Protein AF-A0A158IV62-F1 (afdb_monomer)

Sequence (254 aa):
MAVAKCIETRARVTRWRSLACLTLASALALALSACGSAPPKDPLADVAWSYATDAVIFEITADAGLNQYDGQSHTLLLGIYETGDAQAFRNLAADPNALAETMATGKVPQTFAQFSRYVVAPGQHSYLILDRAQNTRSIGMVAGYAQFGVANAARQFDVPVVTKTSGFIFRTHTKLPGPLVVKLNLGAQGILNAEVQPGAPDAATLARAQQLEGGGKEVRLSGNAAANPNGSGATSGVVSAASPQDTPLRKLAN

Organism: NCBI:txid1777135

Structure (mmCIF, N/CA/C/O backbone):
data_AF-A0A158IV62-F1
#
_entry.id   AF-A0A158IV62-F1
#
loop_
_atom_site.group_PDB
_atom_site.id
_atom_site.type_symbol
_atom_site.label_atom_id
_atom_site.label_alt_id
_atom_site.label_comp_id
_atom_site.label_asym_id
_atom_site.label_entity_id
_atom_site.label_seq_id
_atom_site.pdbx_PDB_ins_code
_atom_site.Cartn_x
_atom_site.Cartn_y
_atom_site.Cartn_z
_atom_site.occupancy
_atom_site.B_iso_or_equiv
_atom_site.auth_seq_id
_atom_site.auth_comp_id
_atom_site.auth_asym_id
_atom_site.auth_atom_id
_atom_site.pdbx_PDB_model_num
ATOM 1 N N . MET A 1 1 ? 76.869 37.676 -64.947 1.00 47.06 1 MET A N 1
ATOM 2 C CA . MET A 1 1 ? 75.425 37.727 -64.614 1.00 47.06 1 MET A CA 1
ATOM 3 C C . MET A 1 1 ? 75.018 36.432 -63.906 1.00 47.06 1 MET A C 1
ATOM 5 O O . MET A 1 1 ? 74.619 35.493 -64.574 1.00 47.06 1 MET A O 1
ATOM 9 N N . ALA A 1 2 ? 75.183 36.322 -62.582 1.00 50.12 2 ALA A N 1
ATOM 10 C CA . ALA A 1 2 ? 74.866 35.080 -61.853 1.00 50.12 2 ALA A CA 1
ATOM 11 C C . ALA A 1 2 ? 74.575 35.305 -60.353 1.00 50.12 2 ALA A C 1
ATOM 13 O O . ALA A 1 2 ? 75.026 34.533 -59.518 1.00 50.12 2 ALA A O 1
ATOM 14 N N . VAL A 1 3 ? 73.862 36.380 -59.988 1.00 53.00 3 VAL A N 1
ATOM 15 C CA . VAL A 1 3 ? 73.586 36.686 -58.561 1.00 53.00 3 VAL A CA 1
ATOM 16 C C . VAL A 1 3 ? 72.091 36.896 -58.251 1.00 53.00 3 VAL A C 1
ATOM 18 O O . VAL A 1 3 ? 71.697 36.916 -57.094 1.00 53.00 3 VAL A O 1
ATOM 21 N N . ALA A 1 4 ? 71.202 36.937 -59.249 1.00 50.66 4 ALA A N 1
ATOM 22 C CA . ALA A 1 4 ? 69.802 37.330 -59.028 1.00 50.66 4 A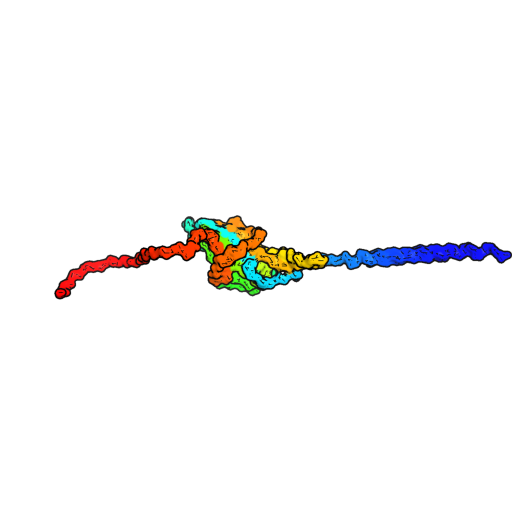LA A CA 1
ATOM 23 C C . ALA A 1 4 ? 68.786 36.180 -58.839 1.00 50.66 4 ALA A C 1
ATOM 25 O O . ALA A 1 4 ? 67.597 36.448 -58.725 1.00 50.66 4 ALA A O 1
ATOM 26 N N . LYS A 1 5 ? 69.198 34.902 -58.802 1.00 49.09 5 LYS A N 1
ATOM 27 C CA . LYS A 1 5 ? 68.253 33.756 -58.782 1.00 49.09 5 LYS A CA 1
ATOM 28 C C . LYS A 1 5 ? 68.102 33.029 -57.440 1.00 49.09 5 LYS A C 1
ATOM 30 O O . LYS A 1 5 ? 67.346 32.069 -57.362 1.00 49.09 5 LYS A O 1
ATOM 35 N N . CYS A 1 6 ? 68.796 33.461 -56.384 1.00 47.19 6 CYS A N 1
ATOM 36 C CA . CYS A 1 6 ? 68.865 32.700 -55.126 1.00 47.19 6 CYS A CA 1
ATOM 37 C C . CYS A 1 6 ? 67.895 33.178 -54.022 1.00 47.19 6 CYS A C 1
ATOM 39 O O . CYS A 1 6 ? 67.799 32.544 -52.972 1.00 47.19 6 CYS A O 1
ATOM 41 N N . ILE A 1 7 ? 67.164 34.281 -54.231 1.00 49.53 7 ILE A N 1
ATOM 42 C CA . ILE A 1 7 ? 66.360 34.913 -53.164 1.00 49.53 7 ILE A CA 1
ATOM 43 C C . ILE A 1 7 ? 64.865 34.538 -53.242 1.00 49.53 7 ILE A C 1
ATOM 45 O O . ILE A 1 7 ? 64.200 34.457 -52.212 1.00 49.53 7 ILE A O 1
ATOM 49 N N . GLU A 1 8 ? 64.330 34.194 -54.416 1.00 45.06 8 GLU A N 1
ATOM 50 C CA . GLU A 1 8 ? 62.889 33.913 -54.577 1.00 45.06 8 GLU A CA 1
ATOM 51 C C . GLU A 1 8 ? 62.439 32.512 -54.129 1.00 45.06 8 GLU A C 1
ATOM 53 O O . GLU A 1 8 ? 61.256 32.284 -53.863 1.00 45.06 8 GLU A O 1
ATOM 58 N N . THR A 1 9 ? 63.356 31.558 -53.981 1.00 44.50 9 THR A N 1
ATOM 59 C CA . THR A 1 9 ? 63.003 30.158 -53.693 1.00 44.50 9 THR A CA 1
ATOM 60 C C . THR A 1 9 ? 62.772 29.874 -52.209 1.00 44.50 9 THR A C 1
ATOM 62 O O . THR A 1 9 ? 62.122 28.887 -51.867 1.00 44.50 9 THR A O 1
ATOM 65 N N . ARG A 1 10 ? 63.243 30.743 -51.303 1.00 45.69 10 ARG A N 1
ATOM 66 C CA . ARG A 1 10 ? 63.107 30.531 -49.849 1.00 45.69 10 ARG A CA 1
ATOM 67 C C . ARG A 1 10 ? 61.773 31.002 -49.264 1.00 45.69 10 ARG A C 1
ATOM 69 O O . ARG A 1 10 ? 61.451 30.614 -48.149 1.00 45.69 10 ARG A O 1
ATOM 76 N N . ALA A 1 11 ? 60.968 31.774 -49.998 1.00 44.59 11 ALA A N 1
ATOM 77 C CA . ALA A 1 11 ? 59.694 32.298 -49.491 1.00 44.59 11 ALA A CA 1
ATOM 78 C C . ALA A 1 11 ? 58.487 31.359 -49.710 1.00 44.59 11 ALA A C 1
ATOM 80 O O . ALA A 1 11 ? 57.501 31.444 -48.975 1.00 44.59 11 ALA A O 1
ATOM 81 N N . ARG A 1 12 ? 58.539 30.444 -50.693 1.00 44.94 12 ARG A N 1
ATOM 82 C CA . ARG A 1 12 ? 57.422 29.518 -50.989 1.00 44.94 12 ARG A CA 1
ATOM 83 C C . ARG A 1 12 ? 57.412 28.266 -50.109 1.00 44.94 12 ARG A C 1
ATOM 85 O O . ARG A 1 12 ? 56.342 27.788 -49.749 1.00 44.94 12 ARG A O 1
ATOM 92 N N . VAL A 1 13 ? 58.582 27.768 -49.711 1.00 45.97 13 VAL A N 1
ATOM 93 C CA . VAL A 1 13 ? 58.706 26.516 -48.937 1.00 45.97 13 VAL A CA 1
ATOM 94 C C . VAL A 1 13 ? 58.251 26.693 -47.482 1.00 45.97 13 VAL A C 1
ATOM 96 O O . VAL A 1 13 ? 57.706 25.772 -46.877 1.00 45.97 13 VAL A O 1
ATOM 99 N N . THR A 1 14 ? 58.396 27.895 -46.925 1.00 42.09 14 THR A N 1
ATOM 100 C CA . THR A 1 14 ? 58.005 28.199 -45.540 1.00 42.09 14 THR A CA 1
ATOM 101 C C . THR A 1 14 ? 56.495 28.380 -45.384 1.00 42.09 14 THR A C 1
ATOM 103 O O . THR A 1 14 ? 55.953 28.034 -44.342 1.00 42.09 14 THR A O 1
ATOM 106 N N . ARG A 1 15 ? 55.781 28.833 -46.429 1.00 42.97 15 ARG A N 1
ATOM 107 C CA . ARG A 1 15 ? 54.311 28.962 -46.396 1.00 42.97 15 ARG A CA 1
ATOM 108 C C . ARG A 1 15 ? 53.588 27.612 -46.465 1.00 42.97 15 ARG A C 1
ATOM 110 O O . ARG A 1 15 ? 52.534 27.466 -45.860 1.00 42.97 15 ARG A O 1
ATOM 117 N N . TRP A 1 16 ? 54.152 26.602 -47.128 1.00 43.62 16 TRP A N 1
ATOM 118 C CA . TRP A 1 16 ? 53.530 25.270 -47.214 1.00 43.62 16 TRP A CA 1
ATOM 119 C C . TRP A 1 16 ? 53.680 24.416 -45.952 1.00 43.62 16 TRP A C 1
ATOM 121 O O . TRP A 1 16 ? 52.779 23.644 -45.632 1.00 43.62 16 TRP A O 1
ATOM 131 N N . ARG A 1 17 ? 54.759 24.586 -45.180 1.00 43.19 17 ARG A N 1
ATOM 132 C CA . ARG A 1 17 ? 54.940 23.857 -43.909 1.00 43.19 17 ARG A CA 1
ATOM 133 C C . ARG A 1 17 ? 54.020 24.387 -42.802 1.00 43.19 17 ARG A C 1
ATOM 135 O O . ARG A 1 17 ? 53.560 23.610 -41.972 1.00 43.19 17 ARG A O 1
ATOM 142 N N . SER A 1 18 ? 53.684 25.678 -42.833 1.00 48.00 18 SER A N 1
ATOM 143 C CA . SER A 1 18 ? 52.738 26.293 -41.892 1.00 48.00 18 SER A CA 1
ATOM 144 C C . SER A 1 18 ? 51.275 25.916 -42.171 1.00 48.00 18 SER A C 1
ATOM 146 O O . SER A 1 18 ? 50.515 25.734 -41.226 1.00 48.00 18 SER A O 1
ATOM 148 N N . LEU A 1 19 ? 50.877 25.726 -43.437 1.00 50.28 19 LEU A N 1
ATOM 149 C CA . LEU A 1 19 ? 49.516 25.285 -43.790 1.00 50.28 19 LEU A CA 1
ATOM 150 C C . LEU A 1 19 ? 49.261 23.786 -43.525 1.00 50.28 19 LEU A C 1
ATOM 152 O O . LEU A 1 19 ? 48.138 23.406 -43.195 1.00 50.28 19 LEU A O 1
ATOM 156 N N . ALA A 1 20 ? 50.287 22.934 -43.613 1.00 50.03 20 ALA A N 1
ATOM 157 C CA . ALA A 1 20 ? 50.154 21.502 -43.326 1.00 50.03 20 ALA A CA 1
ATOM 158 C C . ALA A 1 20 ? 49.983 21.203 -41.821 1.00 50.03 20 ALA A C 1
ATOM 160 O O . ALA A 1 20 ? 49.223 20.317 -41.446 1.00 50.03 20 ALA A O 1
ATOM 161 N N . CYS A 1 21 ? 50.630 21.977 -40.940 1.00 47.56 21 CYS A N 1
ATOM 162 C CA . CYS A 1 21 ? 50.474 21.815 -39.487 1.00 47.56 21 CYS A CA 1
ATOM 163 C C . CYS A 1 21 ? 49.109 22.312 -38.976 1.00 47.56 21 CYS A C 1
ATOM 165 O O . CYS A 1 21 ? 48.518 21.694 -38.094 1.00 47.56 21 CYS A O 1
ATOM 167 N N . LEU A 1 22 ? 48.580 23.400 -39.550 1.00 50.88 22 LEU A N 1
ATOM 168 C CA . LEU A 1 22 ? 47.268 23.944 -39.175 1.00 50.88 22 LEU A CA 1
ATOM 169 C C . LEU A 1 22 ? 46.095 23.052 -39.615 1.00 50.88 22 LEU A C 1
ATOM 171 O O . LEU A 1 22 ? 45.066 23.019 -38.946 1.00 50.88 22 LEU A O 1
ATOM 175 N N . THR A 1 23 ? 46.247 22.290 -40.699 1.00 54.75 23 THR A N 1
ATOM 176 C CA . THR A 1 23 ? 45.211 21.357 -41.175 1.00 54.75 23 THR A CA 1
ATOM 177 C C . THR A 1 23 ? 45.221 20.030 -40.412 1.00 54.75 23 THR A C 1
ATOM 179 O O . THR A 1 23 ? 44.151 19.523 -40.079 1.00 54.75 23 THR A O 1
ATOM 182 N N . LEU A 1 24 ? 46.396 19.513 -40.025 1.00 53.12 24 LEU A N 1
ATOM 183 C CA . LEU A 1 24 ? 46.496 18.306 -39.192 1.00 53.12 24 LEU A CA 1
ATOM 184 C C . LEU A 1 24 ? 46.021 18.537 -37.745 1.00 53.12 24 LEU A C 1
ATOM 186 O O . LEU A 1 24 ? 45.375 17.669 -37.162 1.00 53.12 24 LEU A O 1
ATOM 190 N N . ALA A 1 25 ? 46.292 19.716 -37.173 1.00 53.59 25 ALA A N 1
ATOM 191 C CA . ALA A 1 25 ? 45.832 20.071 -35.828 1.00 53.59 25 ALA A CA 1
ATOM 192 C C . ALA A 1 25 ? 44.307 20.298 -35.761 1.00 53.59 25 ALA A C 1
ATOM 194 O O . ALA A 1 25 ? 43.671 19.939 -34.772 1.00 53.59 25 ALA A O 1
ATOM 195 N N . SER A 1 26 ? 43.706 20.833 -36.830 1.00 55.06 26 SER A N 1
ATOM 196 C CA . SER A 1 26 ? 42.252 21.037 -36.924 1.00 55.06 26 SER A CA 1
ATOM 197 C C . SER A 1 26 ? 41.483 19.715 -37.101 1.00 55.06 26 SER A C 1
ATOM 199 O O . SER A 1 26 ? 40.428 19.518 -36.499 1.00 55.06 26 SER A O 1
ATOM 201 N N . ALA A 1 27 ? 42.051 18.752 -37.839 1.00 54.38 27 ALA A N 1
ATOM 202 C CA . ALA A 1 27 ? 41.469 17.415 -37.989 1.00 54.38 27 ALA A CA 1
ATOM 203 C C . ALA A 1 27 ? 41.495 16.593 -36.684 1.00 54.38 27 ALA A C 1
ATOM 205 O O . ALA A 1 27 ? 40.575 15.819 -36.427 1.00 54.38 27 ALA A O 1
ATOM 206 N N . LEU A 1 28 ? 42.504 16.792 -35.826 1.00 51.41 28 LEU A N 1
ATOM 207 C CA . LEU A 1 28 ? 42.583 16.138 -34.515 1.00 51.41 28 LEU A CA 1
ATOM 208 C C . LEU A 1 28 ? 41.614 16.759 -33.490 1.00 51.41 28 LEU A C 1
ATOM 210 O O . LEU A 1 28 ? 41.069 16.043 -32.654 1.00 51.41 28 LEU A O 1
ATOM 214 N N . ALA A 1 29 ? 41.338 18.064 -33.588 1.00 54.53 29 ALA A N 1
ATOM 215 C CA . ALA A 1 29 ? 40.370 18.748 -32.728 1.00 54.53 29 ALA A CA 1
ATOM 216 C C . ALA A 1 29 ? 38.909 18.353 -33.030 1.00 54.53 29 ALA A C 1
ATOM 218 O O . ALA A 1 29 ? 38.099 18.261 -32.111 1.00 54.53 29 ALA A O 1
ATOM 219 N N . LEU A 1 30 ? 38.575 18.042 -34.289 1.00 54.44 30 LEU A N 1
ATOM 220 C CA . LEU A 1 30 ? 37.235 17.580 -34.687 1.00 54.44 30 LEU A CA 1
ATOM 221 C C . LEU A 1 30 ? 36.945 16.113 -34.311 1.00 54.44 30 LEU A C 1
ATOM 223 O O . LEU A 1 30 ? 35.782 15.719 -34.260 1.00 54.44 30 LEU A O 1
ATOM 227 N N . ALA A 1 31 ? 37.970 15.310 -34.007 1.00 53.97 31 ALA A N 1
ATOM 228 C CA . ALA A 1 31 ? 37.808 13.905 -33.616 1.00 53.97 31 ALA A CA 1
ATOM 229 C C . ALA A 1 31 ? 37.507 13.705 -32.114 1.00 53.97 31 ALA A C 1
ATOM 231 O O . ALA A 1 31 ? 37.036 12.641 -31.719 1.00 53.97 31 ALA A O 1
ATOM 232 N N . LEU A 1 32 ? 37.743 14.717 -31.270 1.00 53.72 32 LEU A N 1
ATOM 233 C CA . LEU A 1 32 ? 37.555 14.638 -29.812 1.00 53.72 32 LEU A CA 1
ATOM 234 C C . LEU A 1 32 ? 36.172 15.123 -29.336 1.00 53.72 32 LEU A C 1
ATOM 236 O O . LEU A 1 32 ? 35.801 14.878 -28.192 1.00 53.72 32 LEU A O 1
ATOM 240 N N . SER A 1 33 ? 35.381 15.770 -30.198 1.00 55.25 33 SER A N 1
ATOM 241 C CA . SER A 1 33 ? 34.061 16.319 -29.837 1.00 55.25 33 SER A CA 1
ATOM 242 C C . SER A 1 33 ? 32.877 15.370 -30.081 1.00 55.25 33 SER A C 1
ATOM 244 O O . SER A 1 33 ? 31.732 15.780 -29.918 1.00 55.25 33 SER A O 1
ATOM 246 N N . ALA A 1 34 ? 33.117 14.108 -30.455 1.00 50.50 34 ALA A N 1
ATOM 247 C CA . ALA A 1 34 ? 32.057 13.179 -30.867 1.00 50.50 34 ALA A CA 1
ATOM 248 C C . ALA A 1 34 ? 31.546 12.222 -29.769 1.00 50.50 34 ALA A C 1
ATOM 250 O O . ALA A 1 34 ? 30.642 11.434 -30.033 1.00 50.50 34 ALA A O 1
ATOM 251 N N . CYS A 1 35 ? 32.062 12.281 -28.536 1.00 53.44 35 CYS A N 1
ATOM 252 C CA . CYS A 1 35 ? 31.603 11.411 -27.445 1.00 53.44 35 CYS A CA 1
ATOM 253 C C . CYS A 1 35 ? 30.795 12.194 -26.398 1.00 53.44 35 CYS A C 1
ATOM 255 O O . CYS A 1 35 ? 31.168 12.298 -25.235 1.00 53.44 35 CYS A O 1
ATOM 257 N N . GLY A 1 36 ? 29.692 12.797 -26.838 1.00 53.62 36 GLY A N 1
ATOM 258 C CA . GLY A 1 36 ? 28.665 13.347 -25.959 1.00 53.62 36 GLY A CA 1
ATOM 259 C C . GLY A 1 36 ? 27.433 12.455 -26.012 1.00 53.62 36 GLY A C 1
ATOM 260 O O . GLY A 1 36 ? 26.458 12.807 -26.669 1.00 53.62 36 GLY A O 1
ATOM 261 N N . SER A 1 37 ? 27.469 11.277 -25.382 1.00 61.75 37 SER A N 1
ATOM 262 C CA . SER A 1 37 ? 26.251 10.485 -25.196 1.00 61.75 37 SER A CA 1
ATOM 263 C C . SER A 1 37 ? 25.312 11.289 -24.301 1.00 61.75 37 SER A C 1
ATOM 265 O O . SER A 1 37 ? 25.578 11.443 -23.106 1.00 61.75 37 SER A O 1
ATOM 267 N N . ALA A 1 38 ? 24.255 11.854 -24.886 1.00 63.41 38 ALA A N 1
ATOM 268 C CA . ALA A 1 38 ? 23.218 12.533 -24.125 1.00 63.41 38 ALA A CA 1
ATOM 269 C C . ALA A 1 38 ? 22.721 11.588 -23.014 1.00 63.41 38 ALA A C 1
ATOM 271 O O . ALA A 1 38 ? 22.505 10.402 -23.292 1.00 63.41 38 ALA A O 1
ATOM 272 N N . PRO A 1 39 ? 22.566 12.066 -21.766 1.00 57.72 39 PRO A N 1
ATOM 273 C CA . PRO A 1 39 ? 22.034 11.232 -20.700 1.00 57.72 39 PRO A CA 1
ATOM 274 C C . PRO A 1 39 ? 20.657 10.685 -21.120 1.00 57.7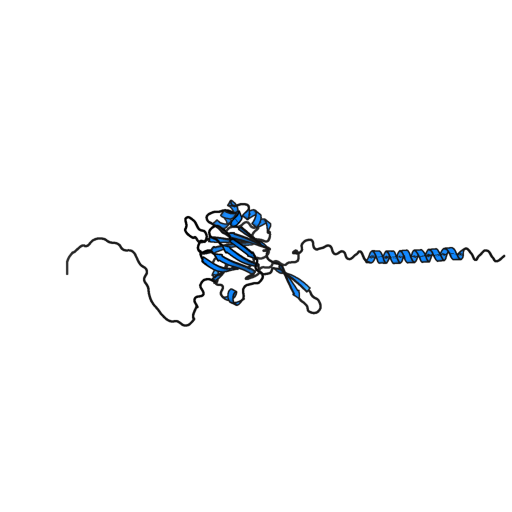2 39 PRO A C 1
ATOM 276 O O . PRO A 1 39 ? 19.885 11.418 -21.751 1.00 57.72 39 PRO A O 1
ATOM 279 N N . PRO A 1 40 ? 20.339 9.412 -20.812 1.00 57.75 40 PRO A N 1
ATOM 280 C CA . PRO A 1 40 ? 19.045 8.826 -21.141 1.00 57.75 40 PRO A CA 1
ATOM 281 C C . PRO A 1 40 ? 17.902 9.708 -20.632 1.00 57.75 40 PRO A C 1
ATOM 283 O O . PRO A 1 40 ? 17.934 10.181 -19.497 1.00 57.75 40 PRO A O 1
ATOM 286 N N . LYS A 1 41 ? 16.889 9.926 -21.480 1.00 64.94 41 LYS A N 1
ATOM 287 C CA . LYS A 1 41 ? 15.733 10.802 -21.207 1.00 64.94 41 LYS A CA 1
ATOM 288 C C . LYS A 1 41 ? 14.853 10.319 -20.039 1.00 64.94 41 LYS A C 1
ATOM 290 O O . LYS A 1 41 ? 14.046 11.097 -19.546 1.00 64.94 41 LYS A O 1
ATOM 295 N N . ASP A 1 42 ? 15.021 9.072 -19.602 1.00 69.81 42 ASP A N 1
ATOM 296 C CA . ASP A 1 42 ? 14.405 8.500 -18.405 1.00 69.81 42 ASP A CA 1
ATOM 297 C C . ASP A 1 42 ? 15.323 7.382 -17.857 1.00 69.81 42 ASP A C 1
ATOM 299 O O . ASP A 1 42 ? 15.611 6.422 -18.579 1.00 69.81 42 ASP A O 1
ATOM 303 N N . PRO A 1 43 ? 15.811 7.474 -16.604 1.00 67.62 43 PRO A N 1
ATOM 304 C CA . PRO A 1 43 ? 16.677 6.461 -16.002 1.00 67.62 43 PRO A CA 1
ATOM 305 C C . PRO A 1 43 ? 16.010 5.085 -15.815 1.00 67.62 43 PRO A C 1
ATOM 307 O O . PRO A 1 43 ? 16.721 4.130 -15.477 1.00 67.62 43 PRO A O 1
ATOM 310 N N . LEU A 1 44 ? 14.692 4.975 -16.014 1.00 75.44 44 LEU A N 1
ATOM 311 C CA . LEU A 1 44 ? 13.891 3.756 -15.878 1.00 75.44 44 LEU A CA 1
ATOM 312 C C . LEU A 1 44 ? 13.363 3.201 -17.212 1.00 75.44 44 LEU A C 1
ATOM 314 O O . LEU A 1 44 ? 12.717 2.152 -17.201 1.00 75.44 44 LEU A O 1
ATOM 318 N N . ALA A 1 45 ? 13.653 3.850 -18.347 1.00 73.12 45 ALA A N 1
ATOM 319 C CA . ALA A 1 45 ? 13.141 3.444 -19.662 1.00 73.12 45 ALA A CA 1
ATOM 320 C C . ALA A 1 45 ? 13.504 1.998 -20.046 1.00 73.12 45 ALA A C 1
ATOM 322 O O . ALA A 1 45 ? 12.705 1.310 -20.676 1.00 73.12 45 ALA A O 1
ATOM 323 N N . ASP A 1 46 ? 14.676 1.526 -19.615 1.00 79.50 46 ASP A N 1
ATOM 324 C CA . ASP A 1 46 ? 15.196 0.196 -19.956 1.00 79.50 46 ASP A CA 1
ATOM 325 C C . ASP A 1 46 ? 14.769 -0.903 -18.961 1.00 79.50 46 ASP A C 1
ATOM 327 O O . ASP A 1 46 ? 15.224 -2.045 -19.051 1.00 79.50 46 ASP A O 1
ATOM 331 N N . VAL A 1 47 ? 13.924 -0.579 -17.973 1.00 85.44 47 VAL A N 1
ATOM 332 C CA . VAL A 1 47 ? 13.459 -1.544 -16.966 1.00 85.44 47 VAL A CA 1
ATOM 333 C C . VAL A 1 47 ? 12.258 -2.319 -17.505 1.00 85.44 47 VAL A C 1
ATOM 335 O O . VAL A 1 47 ? 11.193 -1.756 -17.758 1.00 85.44 47 VAL A O 1
ATOM 338 N N . ALA A 1 48 ? 12.402 -3.639 -17.623 1.00 88.56 48 ALA A N 1
ATOM 339 C CA . ALA A 1 48 ? 11.295 -4.526 -17.962 1.00 88.56 48 ALA A CA 1
ATOM 340 C C . ALA A 1 48 ? 10.412 -4.793 -16.729 1.00 88.56 48 ALA A C 1
ATOM 342 O O . ALA A 1 48 ? 10.822 -5.464 -15.781 1.00 88.56 48 ALA A O 1
ATOM 343 N N . TRP A 1 49 ? 9.176 -4.292 -16.750 1.00 90.88 49 TRP A N 1
ATOM 344 C CA . TRP A 1 49 ? 8.206 -4.419 -15.656 1.00 90.88 49 TRP A CA 1
ATOM 345 C C . TRP A 1 49 ? 7.336 -5.677 -15.795 1.00 90.88 49 TRP A C 1
ATOM 347 O O . TRP A 1 49 ? 6.118 -5.595 -15.952 1.00 90.88 49 TRP A O 1
ATOM 357 N N . SER A 1 50 ? 7.951 -6.860 -15.753 1.00 92.25 50 SER A N 1
ATOM 358 C CA . SER A 1 50 ? 7.213 -8.131 -15.786 1.00 92.25 50 SER A CA 1
ATOM 359 C C . SER A 1 50 ? 6.395 -8.352 -14.510 1.00 92.25 50 SER A C 1
ATOM 361 O O . SER A 1 50 ? 6.661 -7.723 -13.481 1.00 92.25 50 SER A O 1
ATOM 363 N N . TYR A 1 51 ? 5.427 -9.269 -14.566 1.00 94.25 51 TYR A N 1
ATOM 364 C CA . TYR A 1 51 ? 4.811 -9.845 -13.368 1.00 94.25 51 TYR A CA 1
ATOM 365 C C . TYR A 1 51 ? 5.889 -10.470 -12.465 1.00 94.25 51 TYR A C 1
ATOM 367 O O . TYR A 1 51 ? 6.907 -10.967 -12.965 1.00 94.25 51 TYR A O 1
ATOM 375 N N . ALA A 1 52 ? 5.690 -10.413 -11.149 1.00 93.12 52 ALA A N 1
ATOM 376 C CA . ALA A 1 52 ? 6.593 -11.020 -10.177 1.00 93.12 52 ALA A CA 1
ATOM 377 C C . ALA A 1 52 ? 5.826 -11.527 -8.952 1.00 93.12 52 ALA A C 1
ATOM 379 O O . ALA A 1 52 ? 5.071 -10.775 -8.342 1.00 93.12 52 ALA A O 1
ATOM 380 N N . THR A 1 53 ? 6.058 -12.781 -8.578 1.00 92.56 53 THR A N 1
ATOM 381 C CA . THR A 1 53 ? 5.485 -13.399 -7.375 1.00 92.56 53 THR A CA 1
ATOM 382 C C . THR A 1 53 ? 6.171 -12.872 -6.114 1.00 92.56 53 THR A C 1
ATOM 384 O O . THR A 1 53 ? 7.374 -12.608 -6.149 1.00 92.56 53 THR A O 1
ATOM 387 N N . ASP A 1 54 ? 5.428 -12.728 -5.013 1.00 93.12 54 ASP A N 1
ATOM 388 C CA . ASP A 1 54 ? 5.958 -12.327 -3.692 1.00 93.12 54 ASP A CA 1
ATOM 389 C C . ASP A 1 54 ? 6.784 -11.031 -3.705 1.00 93.12 54 ASP A C 1
ATOM 391 O O . ASP A 1 54 ? 7.760 -10.864 -2.971 1.00 93.12 54 ASP A O 1
ATOM 395 N N . ALA A 1 55 ? 6.409 -10.101 -4.581 1.00 93.25 55 ALA A N 1
ATOM 396 C CA . ALA A 1 55 ? 7.190 -8.906 -4.871 1.00 93.25 55 ALA A CA 1
ATOM 397 C C . ALA A 1 55 ? 6.729 -7.668 -4.092 1.00 93.25 55 ALA A C 1
ATOM 399 O O . ALA A 1 55 ? 7.416 -6.648 -4.127 1.00 93.25 55 ALA A O 1
ATOM 400 N N . VAL A 1 56 ? 5.585 -7.731 -3.411 1.00 95.81 56 VAL A N 1
ATOM 401 C CA . VAL A 1 56 ? 5.039 -6.624 -2.621 1.00 95.81 56 VAL A CA 1
ATOM 402 C C . VAL A 1 56 ? 4.651 -7.156 -1.254 1.00 95.81 56 VAL A C 1
ATOM 404 O O . VAL A 1 56 ? 3.812 -8.044 -1.138 1.00 95.81 56 VAL A O 1
ATOM 407 N N . ILE A 1 57 ? 5.280 -6.630 -0.211 1.00 96.25 57 ILE A N 1
ATOM 408 C CA . ILE A 1 57 ? 5.178 -7.168 1.140 1.00 96.25 57 ILE A CA 1
ATOM 409 C C . ILE A 1 57 ? 4.878 -6.028 2.102 1.00 96.25 57 ILE A C 1
ATOM 411 O O . ILE A 1 57 ? 5.616 -5.048 2.162 1.00 96.25 57 ILE A O 1
ATOM 415 N N . PHE A 1 58 ? 3.819 -6.176 2.886 1.00 96.75 58 PHE A N 1
ATOM 416 C CA . PHE A 1 58 ? 3.484 -5.272 3.978 1.00 96.75 58 PHE A CA 1
A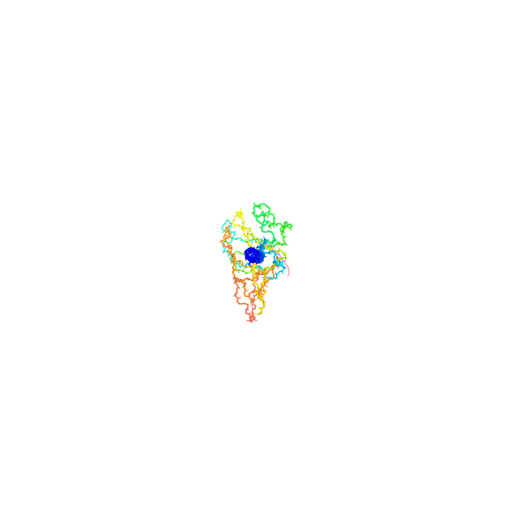TOM 417 C C . PHE A 1 58 ? 3.678 -5.995 5.308 1.00 96.75 58 PHE A C 1
ATOM 419 O O . PHE A 1 58 ? 3.001 -6.984 5.575 1.00 96.75 58 PHE A O 1
ATOM 426 N N . GLU A 1 59 ? 4.570 -5.499 6.161 1.00 96.19 59 GLU A N 1
ATOM 427 C CA . GLU A 1 59 ? 4.584 -5.850 7.580 1.00 96.19 59 GLU A CA 1
ATOM 428 C C . GLU A 1 59 ? 3.562 -4.974 8.297 1.00 96.19 59 GLU A C 1
ATOM 430 O O . GLU A 1 59 ? 3.801 -3.792 8.532 1.00 96.19 59 GLU A O 1
ATOM 435 N N . ILE A 1 60 ? 2.405 -5.540 8.610 1.00 96.62 60 ILE A N 1
ATOM 436 C CA . ILE A 1 60 ? 1.282 -4.825 9.204 1.00 96.62 60 ILE A CA 1
ATOM 437 C C . ILE A 1 60 ? 1.331 -5.016 10.711 1.00 96.62 60 ILE A C 1
ATOM 439 O O . ILE A 1 60 ? 1.201 -6.139 11.189 1.00 96.62 60 ILE A O 1
ATOM 443 N N . THR A 1 61 ? 1.468 -3.919 11.450 1.00 97.06 61 THR A N 1
ATOM 444 C CA . THR A 1 61 ? 1.294 -3.859 12.904 1.00 97.06 61 THR A CA 1
ATOM 445 C C . THR A 1 61 ? 0.081 -2.991 13.214 1.00 97.06 61 THR A C 1
ATOM 447 O O . THR A 1 61 ? 0.102 -1.785 12.970 1.00 97.06 61 THR A O 1
ATOM 450 N N . ALA A 1 62 ? -0.980 -3.593 13.737 1.00 96.56 62 ALA A N 1
ATOM 451 C CA . ALA A 1 62 ? -2.194 -2.905 14.144 1.00 96.56 62 ALA A CA 1
ATOM 452 C C . ALA A 1 62 ? -2.226 -2.685 15.657 1.00 96.56 62 ALA A C 1
ATOM 454 O O . ALA A 1 62 ? -2.012 -3.610 16.441 1.00 96.56 62 ALA A O 1
ATOM 455 N N . ASP A 1 63 ? -2.543 -1.459 16.060 1.00 95.12 63 ASP A N 1
ATOM 456 C CA . ASP A 1 63 ? -2.773 -1.107 17.456 1.00 95.12 63 ASP A CA 1
ATOM 457 C C . ASP A 1 63 ? -3.956 -1.902 18.042 1.00 95.12 63 ASP A C 1
ATOM 459 O O . ASP A 1 63 ? -4.892 -2.279 17.330 1.00 95.12 63 ASP A O 1
ATOM 463 N N . ALA A 1 64 ? -3.941 -2.171 19.350 1.00 94.44 64 ALA A N 1
ATOM 464 C CA . ALA A 1 64 ? -5.077 -2.811 20.020 1.00 94.44 64 ALA A CA 1
ATOM 465 C C . ALA A 1 64 ? -6.344 -1.942 19.935 1.00 94.44 64 ALA A C 1
ATOM 467 O O . ALA A 1 64 ? -7.447 -2.466 19.839 1.00 94.44 64 ALA A O 1
ATOM 468 N N . GLY A 1 65 ? -6.162 -0.622 19.901 1.00 93.38 65 GLY A N 1
ATOM 469 C CA . GLY A 1 65 ? -7.164 0.399 19.651 1.00 93.38 65 GLY A CA 1
ATOM 470 C C . GLY A 1 65 ? -7.483 0.634 18.173 1.00 93.38 65 GLY A C 1
ATOM 471 O O . GLY A 1 65 ? -8.006 1.696 17.872 1.00 93.38 65 GLY A O 1
ATOM 472 N N . LEU A 1 66 ? -7.156 -0.267 17.236 1.00 94.56 66 LEU A N 1
ATOM 473 C CA . LEU A 1 66 ? -7.342 -0.044 15.791 1.00 94.56 66 LEU A CA 1
ATOM 474 C C . LEU A 1 66 ? -8.749 0.467 15.435 1.00 94.56 66 LEU A C 1
ATOM 476 O O . LEU A 1 66 ? -9.750 -0.066 15.918 1.00 94.56 66 LEU A O 1
ATOM 480 N N . ASN A 1 67 ? -8.796 1.454 14.532 1.00 93.25 67 ASN A N 1
ATOM 481 C CA . ASN A 1 67 ? -10.031 2.009 13.968 1.00 93.25 67 ASN A CA 1
ATOM 482 C C . ASN A 1 67 ? -11.072 2.330 15.055 1.00 93.25 67 ASN A C 1
ATOM 484 O O . ASN A 1 67 ? -12.218 1.884 14.986 1.00 93.25 67 ASN A O 1
ATOM 488 N N . GLN A 1 68 ? -10.638 3.030 16.107 1.00 90.88 68 GLN A N 1
ATOM 489 C CA . GLN A 1 68 ? -11.460 3.236 17.289 1.00 90.88 68 GLN A CA 1
ATOM 490 C C . GLN A 1 68 ? -12.599 4.207 16.991 1.00 90.88 68 GLN A C 1
ATOM 492 O O . GLN A 1 68 ? -12.377 5.340 16.565 1.00 90.88 68 GLN A O 1
ATOM 497 N N . TYR A 1 69 ? -13.822 3.797 17.291 1.00 86.12 69 TYR A N 1
ATOM 498 C CA . TYR A 1 69 ? -14.996 4.651 17.231 1.00 86.12 69 TYR A CA 1
ATOM 499 C C . TYR A 1 69 ? -15.836 4.407 18.482 1.00 86.12 69 TYR A C 1
ATOM 501 O O . TYR A 1 69 ? -16.027 3.266 18.887 1.00 86.12 69 TYR A O 1
ATOM 509 N N . ASP A 1 70 ? -16.270 5.483 19.141 1.00 87.75 70 ASP A N 1
ATOM 510 C CA . ASP A 1 70 ? -17.036 5.409 20.396 1.00 87.75 70 ASP A CA 1
ATOM 511 C C . ASP A 1 70 ? -16.362 4.539 21.486 1.00 87.75 70 ASP A C 1
ATOM 513 O O . ASP A 1 70 ? -16.975 3.738 22.190 1.00 87.75 70 ASP A O 1
ATOM 517 N N . GLY A 1 71 ? -15.030 4.636 21.574 1.00 86.56 71 GLY A N 1
ATOM 518 C CA . GLY A 1 71 ? -14.218 3.862 22.517 1.00 86.56 71 GLY A CA 1
ATOM 519 C C . GLY A 1 71 ? -14.014 2.386 22.149 1.00 86.56 71 GLY A C 1
ATOM 520 O O . GLY A 1 71 ? -13.205 1.730 22.803 1.00 86.56 71 GLY A O 1
ATOM 521 N N . GLN A 1 72 ? -14.658 1.873 21.098 1.00 92.19 72 GLN A N 1
ATOM 522 C CA . GLN A 1 72 ? -14.540 0.483 20.648 1.00 92.19 72 GLN A CA 1
ATOM 523 C C . GLN A 1 72 ? -13.603 0.350 19.449 1.00 92.19 72 GLN A C 1
ATOM 525 O O . GLN A 1 72 ? -13.611 1.182 18.545 1.00 92.19 72 GLN A O 1
ATOM 530 N N . SER A 1 73 ? -12.788 -0.702 19.442 1.00 94.44 73 SER A N 1
ATOM 531 C CA . SER A 1 73 ? -11.875 -1.017 18.339 1.00 94.44 73 SER A CA 1
ATOM 532 C C . SER A 1 73 ? -12.588 -1.823 17.263 1.00 94.44 73 SER A C 1
ATOM 534 O O . SER A 1 73 ? -13.336 -2.754 17.565 1.00 94.44 73 SER A O 1
ATOM 536 N N . HIS A 1 74 ? -12.318 -1.504 16.002 1.00 94.50 74 HIS A N 1
ATOM 537 C CA . HIS A 1 74 ? -12.952 -2.149 14.860 1.00 94.50 74 HIS A CA 1
ATOM 538 C C . HIS A 1 74 ? -11.921 -2.703 13.881 1.00 94.50 74 HIS A C 1
ATOM 540 O O . HIS A 1 74 ? -10.765 -2.283 13.830 1.00 94.50 74 HIS A O 1
ATOM 546 N N . THR A 1 75 ? -12.356 -3.663 13.069 1.00 94.81 75 THR A N 1
ATOM 547 C CA . THR A 1 75 ? -11.568 -4.103 11.920 1.00 94.81 75 THR A CA 1
ATOM 548 C C . THR A 1 75 ? -11.424 -2.961 10.914 1.00 94.81 75 THR A C 1
ATOM 550 O O . THR A 1 75 ? -12.255 -2.051 10.835 1.00 94.81 75 THR A O 1
ATOM 553 N N . LEU A 1 76 ? -10.336 -2.995 10.153 1.00 93.56 76 LEU A N 1
ATOM 554 C CA . LEU A 1 76 ? -10.008 -1.989 9.151 1.00 93.56 76 LEU A CA 1
ATOM 555 C C . LEU A 1 76 ? -9.927 -2.648 7.777 1.00 93.56 76 LEU A C 1
ATOM 557 O O . LEU A 1 76 ? -9.269 -3.677 7.616 1.00 93.56 76 LEU A O 1
ATOM 561 N N . LEU A 1 77 ? -10.559 -2.036 6.779 1.00 94.38 77 LEU A N 1
ATOM 562 C CA . LEU A 1 77 ? -10.406 -2.448 5.389 1.00 94.38 77 LEU A CA 1
ATOM 563 C C . LEU A 1 77 ? -9.167 -1.773 4.791 1.00 94.38 77 LEU A C 1
ATOM 565 O O . LEU A 1 77 ? -9.099 -0.547 4.720 1.00 94.38 77 LEU A O 1
ATOM 569 N N . LEU A 1 78 ? -8.204 -2.568 4.344 1.00 95.69 78 LEU A N 1
ATOM 570 C CA . LEU A 1 78 ? -7.003 -2.125 3.649 1.00 95.69 78 LEU A CA 1
ATOM 571 C C . LEU A 1 78 ? -7.157 -2.381 2.146 1.00 95.69 78 LEU A C 1
ATOM 573 O O . LEU A 1 78 ? -7.293 -3.525 1.719 1.00 95.69 78 LEU A O 1
ATOM 577 N N . GLY A 1 79 ? -7.135 -1.321 1.344 1.00 95.94 79 GLY A N 1
ATOM 578 C CA . GLY A 1 79 ? -7.148 -1.392 -0.114 1.00 95.94 79 GLY A CA 1
ATOM 579 C C . GLY A 1 79 ? -5.750 -1.197 -0.685 1.00 95.94 79 GLY A C 1
ATOM 580 O O . GLY A 1 79 ? -5.073 -0.239 -0.317 1.00 95.94 79 GLY A O 1
ATOM 581 N N . ILE A 1 80 ? -5.337 -2.076 -1.595 1.00 97.12 80 ILE A N 1
ATOM 582 C CA . ILE A 1 80 ? -4.045 -2.024 -2.284 1.00 97.12 80 ILE A CA 1
ATOM 583 C C . ILE A 1 80 ? -4.287 -1.815 -3.776 1.00 97.12 80 ILE A C 1
ATOM 585 O O . ILE A 1 80 ? -4.979 -2.608 -4.412 1.00 97.12 80 ILE A O 1
ATOM 589 N N . TYR A 1 81 ? -3.711 -0.746 -4.315 1.00 97.19 81 TYR A N 1
ATOM 590 C CA . TYR A 1 81 ? -3.874 -0.278 -5.685 1.00 97.19 81 TYR A CA 1
ATOM 591 C C . TYR A 1 81 ? -2.546 -0.397 -6.417 1.00 97.19 81 TYR A C 1
ATOM 593 O O . TYR A 1 81 ? -1.565 0.235 -6.034 1.00 97.19 81 TYR A O 1
ATOM 601 N N . GLU A 1 82 ? -2.517 -1.151 -7.504 1.00 97.25 82 GLU A N 1
ATOM 602 C CA . GLU A 1 82 ? -1.329 -1.289 -8.336 1.00 97.25 82 GLU A CA 1
ATOM 603 C C . GLU A 1 82 ? -1.515 -0.550 -9.653 1.00 97.25 82 GLU A C 1
ATOM 605 O O . GLU A 1 82 ? -2.513 -0.734 -10.352 1.00 97.25 82 GLU A O 1
ATOM 610 N N . THR A 1 83 ? -0.552 0.294 -10.013 1.00 97.19 83 THR A N 1
ATOM 611 C CA . THR A 1 83 ? -0.615 1.067 -11.253 1.00 97.19 83 THR A CA 1
ATOM 612 C C . THR A 1 83 ? 0.761 1.263 -11.885 1.00 97.19 83 THR A C 1
ATOM 614 O O . THR A 1 83 ? 1.800 1.288 -11.219 1.00 97.19 83 THR A O 1
ATOM 617 N N . GLY A 1 84 ? 0.771 1.397 -13.211 1.00 95.19 84 GLY A N 1
ATOM 618 C CA . GLY A 1 84 ? 1.944 1.845 -13.959 1.00 95.19 84 GLY A CA 1
ATOM 619 C C . GLY A 1 84 ? 2.139 3.364 -13.929 1.00 95.19 84 GLY A C 1
ATOM 620 O O . GLY A 1 84 ? 3.234 3.830 -14.240 1.00 95.19 84 GLY A O 1
ATOM 621 N N . ASP A 1 85 ? 1.113 4.127 -13.539 1.00 93.94 85 ASP A N 1
ATOM 622 C CA . ASP A 1 85 ? 1.138 5.587 -13.470 1.00 93.94 85 ASP A CA 1
ATOM 623 C C . ASP A 1 85 ? 0.975 6.073 -12.027 1.00 93.94 85 ASP A C 1
ATOM 625 O O . ASP A 1 85 ? -0.111 6.066 -11.449 1.00 93.94 85 ASP A O 1
ATOM 629 N N . ALA A 1 86 ? 2.070 6.568 -11.454 1.00 92.56 86 ALA A N 1
ATOM 630 C CA . ALA A 1 86 ? 2.089 7.123 -10.110 1.00 92.56 86 ALA A CA 1
ATOM 631 C C . ALA A 1 86 ? 1.095 8.290 -9.918 1.00 92.56 86 ALA A C 1
ATOM 633 O O . ALA A 1 86 ? 0.645 8.513 -8.793 1.00 92.56 86 ALA A O 1
ATOM 634 N N . GLN A 1 87 ? 0.741 9.039 -10.972 1.00 95.50 87 GLN A N 1
ATOM 635 C CA . GLN A 1 87 ? -0.259 10.108 -10.880 1.00 95.50 87 GLN A CA 1
ATOM 636 C C . GLN A 1 87 ? -1.685 9.569 -10.758 1.00 95.50 87 GLN A C 1
ATOM 638 O O . GLN A 1 87 ? -2.505 10.200 -10.093 1.00 95.50 87 GLN A O 1
ATOM 643 N N . ALA A 1 88 ? -1.986 8.395 -11.323 1.00 95.44 88 ALA A N 1
ATOM 644 C CA . ALA A 1 88 ? -3.322 7.808 -11.260 1.00 95.44 88 ALA A CA 1
ATOM 645 C C . ALA A 1 88 ? -3.788 7.603 -9.809 1.00 95.44 88 ALA A C 1
ATOM 647 O O . ALA A 1 88 ? -4.912 7.972 -9.465 1.00 95.44 88 ALA A O 1
ATOM 648 N N . PHE A 1 89 ? -2.912 7.090 -8.936 1.00 95.44 89 PHE A N 1
ATOM 649 C CA . PHE A 1 89 ? -3.237 6.937 -7.517 1.00 95.44 89 PHE A CA 1
ATOM 650 C C . PHE A 1 89 ? -3.343 8.279 -6.784 1.00 95.44 89 PHE A C 1
ATOM 652 O O . PHE A 1 89 ? -4.261 8.447 -5.990 1.00 95.44 89 PHE A O 1
ATOM 659 N N . ARG A 1 90 ? -2.468 9.255 -7.069 1.00 93.75 90 ARG A N 1
ATOM 660 C CA . ARG A 1 90 ? -2.562 10.596 -6.459 1.00 93.75 90 ARG A CA 1
ATOM 661 C C . ARG A 1 90 ? -3.883 11.281 -6.784 1.00 93.75 90 ARG A C 1
ATOM 663 O O . ARG A 1 90 ? -4.496 11.854 -5.893 1.00 93.75 90 ARG A O 1
ATOM 670 N N . ASN A 1 91 ? -4.328 11.176 -8.033 1.00 94.19 91 ASN A N 1
ATOM 671 C CA . ASN A 1 91 ? -5.607 11.725 -8.471 1.00 94.19 91 ASN A CA 1
ATOM 672 C C . ASN A 1 91 ? -6.778 11.034 -7.767 1.00 94.19 91 ASN A C 1
ATOM 674 O O . ASN A 1 91 ? -7.676 11.715 -7.286 1.00 94.19 91 ASN A O 1
ATOM 678 N N . LEU A 1 92 ? -6.742 9.700 -7.650 1.00 92.94 92 LEU A N 1
ATOM 679 C CA . LEU A 1 92 ? -7.759 8.951 -6.910 1.00 92.94 92 LEU A CA 1
ATOM 680 C C . LEU A 1 92 ? -7.771 9.330 -5.420 1.00 92.94 92 LEU A C 1
ATOM 682 O O . LEU A 1 92 ? -8.830 9.560 -4.855 1.00 92.94 92 LEU A O 1
ATOM 686 N N . ALA A 1 93 ? -6.603 9.439 -4.784 1.00 90.81 93 ALA A N 1
ATOM 687 C CA . ALA A 1 93 ? -6.482 9.807 -3.374 1.00 90.81 93 ALA A CA 1
ATOM 688 C C . ALA A 1 93 ? -6.896 11.264 -3.087 1.00 90.81 93 ALA A C 1
ATOM 690 O O . ALA A 1 93 ? -7.271 11.583 -1.959 1.00 90.81 93 ALA A O 1
ATOM 691 N N . ALA A 1 94 ? -6.832 12.140 -4.094 1.00 91.19 94 ALA A N 1
ATOM 692 C CA . ALA A 1 94 ? -7.295 13.522 -4.012 1.00 91.19 94 ALA A CA 1
ATOM 693 C C . ALA A 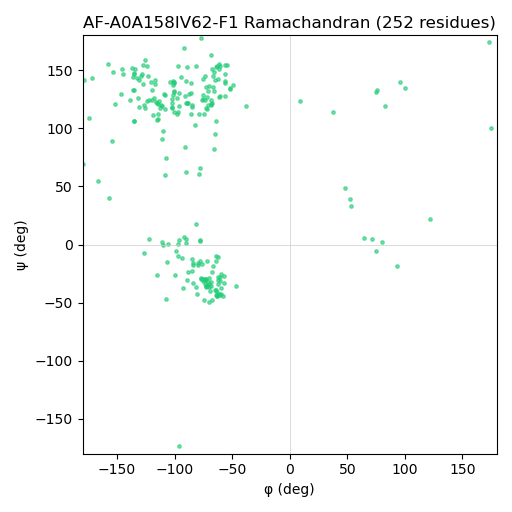1 94 ? -8.825 13.663 -4.131 1.00 91.19 94 ALA A C 1
ATOM 695 O O . ALA A 1 94 ? -9.346 14.727 -3.800 1.00 91.19 94 ALA A O 1
ATOM 696 N N . ASP A 1 95 ? -9.536 12.616 -4.567 1.00 91.06 95 ASP A N 1
ATOM 697 C CA . ASP A 1 95 ? -10.999 12.560 -4.635 1.00 91.06 95 ASP A CA 1
ATOM 698 C C . ASP A 1 95 ? -11.550 11.575 -3.582 1.00 91.06 95 ASP A C 1
ATOM 700 O O . ASP A 1 95 ? -11.604 10.363 -3.816 1.00 91.06 95 ASP A O 1
ATOM 704 N N . PRO A 1 96 ? -11.990 12.069 -2.408 1.00 87.38 96 PRO A N 1
ATOM 705 C CA . PRO A 1 96 ? -12.474 11.214 -1.327 1.00 87.38 96 PRO A CA 1
ATOM 706 C C . PRO A 1 96 ? -13.694 10.372 -1.708 1.00 87.38 96 PRO A C 1
ATOM 708 O O . PRO A 1 96 ? -13.852 9.270 -1.185 1.00 87.38 96 PRO A O 1
ATOM 711 N N . ASN A 1 97 ? -14.553 10.870 -2.603 1.00 89.25 97 ASN A N 1
ATOM 712 C CA . ASN A 1 97 ? -15.768 10.164 -3.003 1.00 89.25 97 ASN A CA 1
ATOM 713 C C . ASN A 1 97 ? -15.421 8.994 -3.919 1.00 89.25 97 ASN A C 1
ATOM 715 O O . ASN A 1 97 ? -15.858 7.872 -3.666 1.00 89.25 97 ASN A O 1
ATOM 719 N N . ALA A 1 98 ? -14.583 9.240 -4.931 1.00 91.19 98 ALA A N 1
ATOM 720 C CA . ALA A 1 98 ? -14.103 8.186 -5.817 1.00 91.19 98 ALA A CA 1
ATOM 721 C C . ALA A 1 98 ? -13.327 7.118 -5.030 1.00 91.19 98 ALA A C 1
ATOM 723 O O . ALA A 1 98 ? -13.561 5.925 -5.206 1.00 91.19 98 ALA A O 1
ATOM 724 N N . LEU A 1 99 ? -12.457 7.533 -4.104 1.00 90.81 99 LEU A N 1
ATOM 725 C CA . LEU A 1 99 ? -11.704 6.624 -3.241 1.00 90.81 99 LEU A CA 1
ATOM 726 C C . LEU A 1 99 ? -12.611 5.766 -2.342 1.00 90.81 99 LEU A C 1
ATOM 728 O O . LEU A 1 99 ? -12.375 4.570 -2.165 1.00 90.81 99 LEU A O 1
ATOM 732 N N . ALA A 1 100 ? -13.649 6.362 -1.752 1.00 89.75 100 ALA A N 1
ATOM 733 C CA . ALA A 1 100 ? -14.616 5.627 -0.944 1.00 89.75 100 ALA A CA 1
ATOM 734 C C . ALA A 1 100 ? -15.413 4.625 -1.798 1.00 89.75 100 ALA A C 1
ATOM 736 O O . ALA A 1 100 ? -15.644 3.491 -1.372 1.00 89.75 100 ALA A O 1
ATOM 737 N N . GLU A 1 101 ? -15.783 5.008 -3.022 1.00 92.06 101 GLU A N 1
ATOM 738 C CA . GLU A 1 101 ? -16.489 4.140 -3.962 1.00 92.06 101 GLU A CA 1
ATOM 739 C C . GLU A 1 101 ? -15.647 2.925 -4.370 1.00 92.06 101 GLU A C 1
ATOM 741 O O . GLU A 1 101 ? -16.158 1.801 -4.354 1.00 92.06 101 GLU A O 1
ATOM 746 N N . THR A 1 102 ? -14.357 3.097 -4.680 1.00 93.75 102 THR A N 1
ATOM 747 C CA . THR A 1 102 ? -13.482 1.963 -5.029 1.00 93.75 102 THR A CA 1
ATOM 748 C C . THR A 1 102 ? -13.340 0.990 -3.856 1.00 93.75 102 THR A C 1
ATOM 750 O O . THR A 1 102 ? -13.438 -0.228 -4.037 1.00 93.75 102 THR A O 1
ATOM 753 N N . MET A 1 103 ? -13.201 1.509 -2.631 1.00 91.56 103 MET A N 1
ATOM 754 C CA . MET A 1 103 ? -13.132 0.705 -1.405 1.00 91.56 103 MET A CA 1
ATOM 755 C C . MET A 1 103 ? -14.425 -0.084 -1.148 1.00 91.56 103 MET A C 1
ATOM 757 O O . MET A 1 103 ? -14.365 -1.276 -0.823 1.00 91.56 103 MET A O 1
ATOM 761 N N . ALA A 1 104 ? -15.589 0.543 -1.341 1.00 91.69 104 ALA A N 1
ATOM 762 C CA . ALA A 1 104 ? -16.890 -0.092 -1.150 1.00 91.69 104 ALA A CA 1
ATOM 763 C C . ALA A 1 104 ? -17.183 -1.144 -2.233 1.00 91.69 104 ALA A C 1
ATOM 765 O O . ALA A 1 104 ? -17.527 -2.290 -1.933 1.00 91.69 104 ALA A O 1
ATOM 766 N N . THR A 1 105 ? -17.010 -0.776 -3.502 1.00 93.06 105 THR A N 1
ATOM 767 C CA . THR A 1 105 ? -17.449 -1.588 -4.645 1.00 93.06 105 THR A CA 1
ATOM 768 C C . THR A 1 105 ? -16.452 -2.661 -5.062 1.00 93.06 105 THR A C 1
ATOM 770 O O . 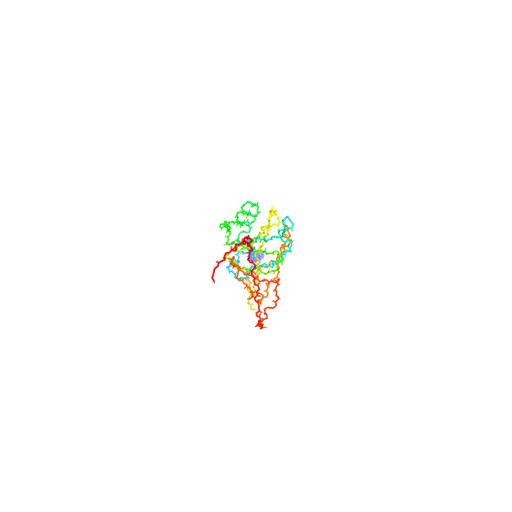THR A 1 105 ? -16.851 -3.638 -5.696 1.00 93.06 105 THR A O 1
ATOM 773 N N . GLY A 1 106 ? -15.164 -2.509 -4.741 1.00 91.25 106 GLY A N 1
ATOM 774 C CA . GLY A 1 106 ? -14.137 -3.400 -5.278 1.00 91.25 106 GLY A CA 1
ATOM 775 C C . GLY A 1 106 ? -13.706 -3.059 -6.708 1.00 91.25 106 GLY A C 1
ATOM 776 O O . GLY A 1 106 ? -12.918 -3.801 -7.285 1.00 91.25 106 GLY A O 1
ATOM 777 N N . LYS A 1 107 ? -14.243 -1.992 -7.311 1.00 92.50 107 LYS A N 1
ATOM 778 C CA . LYS A 1 107 ? -13.993 -1.634 -8.712 1.00 92.50 107 LYS A CA 1
ATOM 779 C C . LYS A 1 107 ? -13.027 -0.466 -8.786 1.00 92.50 107 LYS A C 1
ATOM 781 O O . LYS A 1 107 ? -13.145 0.475 -8.014 1.00 92.50 107 LYS A O 1
ATOM 786 N N . VAL A 1 108 ? -12.104 -0.513 -9.740 1.00 93.31 108 VAL A N 1
ATOM 787 C CA . VAL A 1 108 ? -11.141 0.564 -9.991 1.00 93.31 108 VAL A CA 1
ATOM 788 C C . VAL A 1 108 ? -11.155 0.985 -11.459 1.00 93.31 108 VAL A C 1
ATOM 790 O O . VAL A 1 108 ? -11.520 0.181 -12.324 1.00 93.31 108 VAL A O 1
ATOM 793 N N . PRO A 1 109 ? -10.762 2.234 -11.764 1.00 92.19 109 PRO A N 1
ATOM 794 C CA . PRO A 1 109 ? -10.542 2.669 -13.138 1.00 92.19 109 PRO A CA 1
ATOM 795 C C . PRO A 1 109 ? -9.529 1.779 -13.875 1.00 92.19 109 PRO A C 1
ATOM 797 O O . PRO A 1 109 ? -8.623 1.214 -13.268 1.00 92.19 109 PRO A O 1
ATOM 800 N N . GLN A 1 110 ? -9.626 1.725 -15.207 1.00 91.31 110 GLN A N 1
ATOM 801 C CA . GLN A 1 110 ? -8.737 0.923 -16.071 1.00 91.31 110 GLN A CA 1
ATOM 802 C C . GLN A 1 110 ? -7.252 1.336 -16.014 1.00 91.31 110 GLN A C 1
ATOM 804 O O . GLN A 1 110 ? -6.391 0.636 -16.535 1.00 91.31 110 GLN A O 1
ATOM 809 N N . THR A 1 111 ? -6.937 2.476 -15.396 1.00 93.00 111 THR A N 1
ATOM 810 C CA . THR A 1 111 ? -5.561 2.940 -15.156 1.00 93.00 111 THR A CA 1
ATOM 811 C C . THR A 1 111 ? -4.835 2.133 -14.072 1.00 93.00 111 THR A C 1
ATOM 813 O O . THR A 1 111 ? -3.610 2.226 -13.950 1.00 93.00 111 THR A O 1
ATOM 816 N N . PHE A 1 112 ? -5.563 1.340 -13.284 1.00 95.94 112 PHE A N 1
ATOM 817 C CA . PHE A 1 112 ? -5.005 0.430 -12.291 1.00 95.94 112 PHE A CA 1
ATOM 818 C C . PHE A 1 112 ? -4.888 -0.975 -12.882 1.00 95.94 112 PHE A C 1
ATOM 820 O O . PHE A 1 112 ? -5.838 -1.502 -13.455 1.00 95.94 112 PHE A O 1
ATOM 827 N N . ALA A 1 113 ? -3.712 -1.579 -12.730 1.00 94.31 113 ALA A N 1
ATOM 828 C CA . ALA A 1 113 ? -3.441 -2.939 -13.180 1.00 94.31 113 ALA A CA 1
ATOM 829 C C . ALA A 1 113 ? -4.137 -3.971 -12.285 1.00 94.31 113 ALA A C 1
ATOM 831 O O . ALA A 1 113 ? -4.602 -5.000 -12.768 1.00 94.31 113 ALA A O 1
ATOM 832 N N . GLN A 1 114 ? -4.207 -3.689 -10.983 1.00 94.06 114 GLN A N 1
ATOM 833 C CA . GLN A 1 114 ? -4.811 -4.574 -9.999 1.00 94.06 114 GLN A CA 1
ATOM 834 C C . GLN A 1 114 ? -5.334 -3.771 -8.804 1.00 94.06 114 GLN A C 1
ATOM 836 O O . GLN A 1 114 ? -4.772 -2.737 -8.430 1.00 94.06 114 GLN A O 1
ATOM 841 N N . PHE A 1 115 ? -6.410 -4.266 -8.196 1.00 95.62 115 PHE A N 1
ATOM 842 C CA . PHE A 1 115 ? -6.924 -3.785 -6.920 1.00 95.62 115 PHE A CA 1
ATOM 843 C C . PHE A 1 115 ? -7.278 -4.969 -6.031 1.00 95.62 115 PHE A C 1
ATOM 845 O O . PHE A 1 115 ? -7.923 -5.913 -6.479 1.00 95.62 115 PHE A O 1
ATOM 852 N N . SER A 1 116 ? -6.848 -4.916 -4.775 1.00 94.94 116 SER A N 1
ATOM 853 C CA . SER A 1 116 ? -7.109 -5.952 -3.776 1.00 94.94 116 SER A CA 1
ATOM 854 C C . SER A 1 116 ? -7.542 -5.329 -2.456 1.00 94.94 116 SER A C 1
ATOM 856 O O . SER A 1 116 ? -7.134 -4.215 -2.124 1.00 94.94 116 SER A O 1
ATOM 858 N N . ARG A 1 117 ? -8.355 -6.055 -1.684 1.00 95.19 117 ARG A N 1
ATOM 859 C CA . ARG A 1 117 ? -8.845 -5.615 -0.374 1.00 95.19 117 ARG A CA 1
ATOM 860 C C . ARG A 1 117 ? -8.574 -6.678 0.677 1.00 95.19 117 ARG A C 1
ATOM 862 O O . ARG A 1 117 ? -8.799 -7.859 0.430 1.00 95.19 117 ARG A O 1
ATOM 869 N N . TYR A 1 118 ? -8.145 -6.234 1.849 1.00 95.56 118 TYR A N 1
ATOM 870 C CA . TYR A 1 118 ? -7.785 -7.085 2.975 1.00 95.56 118 TYR A CA 1
ATOM 871 C C . TYR A 1 118 ? -8.373 -6.526 4.262 1.00 95.56 118 TYR A C 1
ATOM 873 O O . TYR A 1 118 ? -8.499 -5.314 4.415 1.00 95.56 118 TYR A O 1
ATOM 881 N N . VAL A 1 119 ? -8.739 -7.403 5.190 1.00 94.62 119 VAL A N 1
ATOM 882 C CA . VAL A 1 119 ? -9.256 -7.004 6.501 1.00 94.62 119 VAL A CA 1
ATOM 883 C C . VAL A 1 119 ? -8.142 -7.155 7.525 1.00 94.62 119 VAL A C 1
ATOM 885 O O . VAL A 1 119 ? -7.532 -8.216 7.613 1.00 94.62 119 VAL A O 1
ATOM 888 N N . VAL A 1 120 ? -7.898 -6.103 8.302 1.00 95.25 120 VAL A N 1
ATOM 889 C CA . VAL A 1 120 ? -6.935 -6.103 9.408 1.00 95.25 120 VAL A CA 1
ATOM 890 C C . VAL A 1 120 ? -7.696 -6.045 10.727 1.00 95.25 120 VAL A C 1
ATOM 892 O O . VAL A 1 120 ? -8.573 -5.194 10.905 1.00 95.25 120 VAL A O 1
ATOM 895 N N . ALA A 1 121 ? -7.376 -6.952 11.649 1.00 95.00 121 ALA A N 1
ATOM 896 C CA . ALA A 1 121 ? -7.966 -6.977 12.983 1.00 95.00 121 ALA A CA 1
ATOM 897 C C . ALA A 1 121 ? -7.173 -6.115 13.989 1.00 95.00 121 ALA A C 1
ATOM 899 O O . ALA A 1 121 ? -5.958 -5.958 13.839 1.00 95.00 121 ALA A O 1
ATOM 900 N N . PRO A 1 122 ? -7.822 -5.581 15.042 1.00 95.69 122 PRO A N 1
ATOM 901 C CA . PRO A 1 122 ? -7.114 -4.922 16.140 1.00 95.69 122 PRO A CA 1
ATOM 902 C C . PRO A 1 122 ? -6.064 -5.836 16.790 1.00 95.69 122 PRO A C 1
ATOM 904 O O . PRO A 1 122 ? -6.307 -7.028 16.984 1.00 95.69 122 PRO A O 1
ATOM 907 N N . GLY A 1 123 ? -4.891 -5.288 17.120 1.00 94.69 123 GLY A N 1
ATOM 908 C CA . GLY A 1 123 ? -3.778 -6.034 17.731 1.00 94.69 123 GLY A CA 1
ATOM 909 C C . GLY A 1 123 ? -3.057 -7.029 16.805 1.00 94.69 123 GLY A C 1
ATOM 910 O O . GLY A 1 123 ? -2.188 -7.780 17.257 1.00 94.69 123 GLY A O 1
ATOM 911 N N . GLN A 1 124 ? -3.409 -7.073 15.518 1.00 93.12 124 GLN A N 1
ATOM 912 C CA . GLN A 1 124 ? -2.785 -7.961 14.539 1.00 93.12 124 GLN A CA 1
ATOM 913 C C . GLN A 1 124 ? -1.339 -7.543 14.228 1.00 93.12 124 GLN A C 1
ATOM 915 O O . GLN A 1 124 ? -1.062 -6.375 13.966 1.00 93.12 124 GLN A O 1
ATOM 920 N N . HIS A 1 125 ? -0.426 -8.517 14.165 1.00 95.31 125 HIS A N 1
ATOM 921 C CA . HIS A 1 125 ? 0.901 -8.354 13.557 1.00 95.31 125 HIS A CA 1
ATOM 922 C C . HIS A 1 125 ? 1.101 -9.455 12.521 1.00 95.31 125 HIS A C 1
ATOM 924 O O . HIS A 1 125 ? 1.003 -10.640 12.857 1.00 95.31 125 HIS A O 1
ATOM 930 N N . SER A 1 126 ? 1.323 -9.088 11.262 1.00 94.38 126 SER A N 1
ATOM 931 C CA . SER A 1 126 ? 1.390 -10.047 10.157 1.00 94.38 126 SER A CA 1
ATOM 932 C C . SER A 1 126 ? 2.159 -9.516 8.953 1.00 94.38 126 SER A C 1
ATOM 934 O O . SER A 1 126 ? 2.173 -8.314 8.706 1.00 94.38 126 SER A O 1
ATOM 936 N N . TYR A 1 127 ? 2.700 -10.417 8.137 1.00 95.38 127 TYR A N 1
ATOM 937 C CA . TYR A 1 127 ? 3.064 -10.099 6.759 1.00 95.38 127 TYR A CA 1
ATOM 938 C C . TYR A 1 127 ? 1.871 -10.327 5.838 1.00 95.38 127 TYR A C 1
ATOM 940 O O . TYR A 1 127 ? 1.290 -11.408 5.855 1.00 95.38 127 TYR A O 1
ATOM 948 N N . LEU A 1 128 ? 1.551 -9.338 5.011 1.00 95.69 128 LEU A N 1
ATOM 949 C CA . LEU A 1 128 ? 0.720 -9.484 3.821 1.00 95.69 128 LEU A CA 1
ATOM 950 C C . LEU A 1 128 ? 1.646 -9.508 2.605 1.00 95.69 128 LEU A C 1
ATOM 952 O O . LEU A 1 128 ? 2.404 -8.567 2.386 1.00 95.69 128 LEU A O 1
ATOM 956 N N . ILE A 1 129 ? 1.590 -10.581 1.831 1.00 95.62 129 ILE A N 1
ATOM 957 C CA . ILE A 1 129 ? 2.478 -10.856 0.705 1.00 95.62 129 ILE A CA 1
ATOM 958 C C . ILE A 1 129 ? 1.631 -10.915 -0.559 1.00 95.62 129 ILE A C 1
ATOM 960 O O . ILE A 1 129 ? 0.654 -11.660 -0.626 1.00 95.62 129 ILE A O 1
ATOM 964 N N . LEU A 1 130 ? 2.001 -10.120 -1.552 1.00 95.50 130 LEU A N 1
ATOM 965 C CA . LEU A 1 130 ? 1.269 -9.954 -2.796 1.00 95.50 130 LEU A CA 1
ATOM 966 C C . LEU A 1 130 ? 2.201 -10.161 -3.983 1.00 95.50 130 LEU A C 1
ATOM 968 O O . LEU A 1 130 ? 3.376 -9.771 -3.975 1.00 95.50 130 LEU A O 1
ATOM 972 N N . ASP A 1 131 ? 1.623 -10.712 -5.037 1.00 95.50 131 ASP A N 1
ATOM 973 C CA . ASP A 1 131 ? 2.241 -10.698 -6.348 1.00 95.50 131 ASP A CA 1
ATOM 974 C C . ASP A 1 131 ? 2.114 -9.304 -6.956 1.00 95.50 131 ASP A C 1
ATOM 976 O O . ASP A 1 131 ? 1.087 -8.644 -6.812 1.00 95.50 131 ASP A O 1
ATOM 980 N N . ARG A 1 132 ? 3.152 -8.868 -7.668 1.00 96.00 132 ARG A N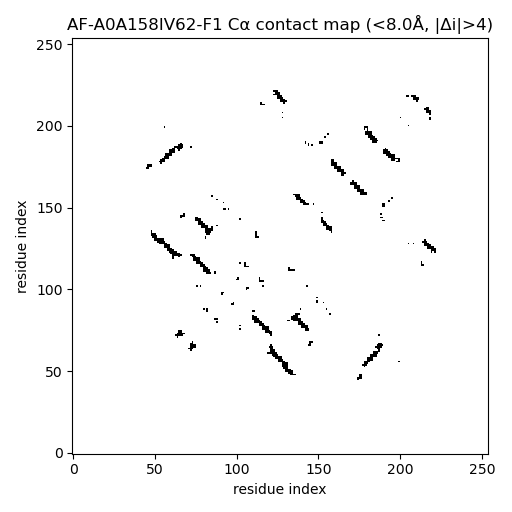 1
ATOM 981 C CA . ARG A 1 132 ? 3.137 -7.616 -8.420 1.00 96.00 132 ARG A CA 1
ATOM 982 C C . ARG A 1 132 ? 2.610 -7.871 -9.824 1.00 96.00 132 ARG A C 1
ATOM 984 O O . ARG A 1 132 ? 3.219 -8.626 -10.592 1.00 96.00 132 ARG A O 1
ATOM 991 N N . ALA A 1 133 ? 1.539 -7.177 -10.188 1.00 95.75 133 ALA A N 1
ATOM 992 C CA . ALA A 1 133 ? 0.990 -7.201 -11.532 1.00 95.75 133 ALA A CA 1
ATOM 993 C C . ALA A 1 133 ? 1.994 -6.672 -12.575 1.00 95.75 133 ALA A C 1
ATOM 995 O O . ALA A 1 133 ? 2.937 -5.917 -12.295 1.00 95.75 133 ALA A O 1
ATOM 996 N N . GLN A 1 134 ? 1.810 -7.108 -13.821 1.00 94.31 134 GLN A N 1
ATOM 997 C CA . GLN A 1 134 ? 2.636 -6.644 -14.929 1.00 94.31 134 GLN A CA 1
ATOM 998 C C . GLN A 1 134 ? 2.455 -5.133 -15.129 1.00 94.31 134 GLN A C 1
ATOM 1000 O O . GLN A 1 134 ? 1.356 -4.603 -15.006 1.00 94.31 134 GLN A O 1
ATOM 1005 N N . ASN A 1 135 ? 3.543 -4.443 -15.473 1.00 93.69 135 ASN A N 1
ATOM 1006 C CA . ASN A 1 135 ? 3.603 -2.991 -15.659 1.00 93.69 135 ASN A CA 1
ATOM 1007 C C . ASN A 1 135 ? 3.341 -2.148 -14.396 1.00 93.69 135 ASN A C 1
ATOM 1009 O O . ASN A 1 135 ? 3.338 -0.924 -14.501 1.00 93.69 135 ASN A O 1
ATOM 1013 N N . THR A 1 136 ? 3.195 -2.750 -13.209 1.00 95.62 136 THR A N 1
ATOM 1014 C CA . THR A 1 136 ? 3.097 -2.007 -11.943 1.00 95.62 136 THR A CA 1
ATOM 1015 C C . THR A 1 136 ? 4.426 -1.341 -11.603 1.00 95.62 136 THR A C 1
ATOM 1017 O O . THR A 1 136 ? 5.435 -2.027 -11.420 1.00 95.62 136 THR A O 1
ATOM 1020 N N . ARG A 1 137 ? 4.401 -0.010 -11.479 1.00 95.12 137 ARG A N 1
ATOM 1021 C CA . ARG A 1 137 ? 5.542 0.843 -11.097 1.00 95.12 137 ARG A CA 1
ATOM 1022 C C . ARG A 1 137 ? 5.324 1.540 -9.761 1.00 95.12 137 ARG A C 1
ATOM 1024 O O . ARG A 1 137 ? 6.290 1.874 -9.083 1.00 95.12 137 ARG A O 1
ATOM 1031 N N . SER A 1 138 ? 4.064 1.751 -9.392 1.00 96.38 138 SER A N 1
ATOM 1032 C CA . SER A 1 138 ? 3.671 2.442 -8.173 1.00 96.38 138 SER A CA 1
ATOM 1033 C C . SER A 1 138 ? 2.534 1.690 -7.492 1.00 96.38 138 SER A C 1
ATOM 1035 O O . SER A 1 138 ? 1.666 1.107 -8.150 1.00 96.38 138 SER A O 1
ATOM 1037 N N . ILE A 1 139 ? 2.567 1.692 -6.166 1.00 97.44 139 ILE A N 1
ATOM 1038 C CA . ILE A 1 139 ? 1.631 0.978 -5.309 1.00 97.44 139 ILE A CA 1
ATOM 1039 C C . ILE A 1 139 ? 1.034 1.980 -4.337 1.00 97.44 139 ILE A C 1
ATOM 1041 O O . ILE A 1 139 ? 1.737 2.595 -3.537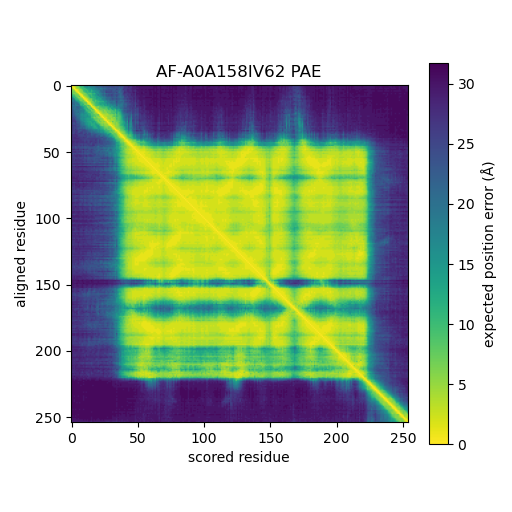 1.00 97.44 139 ILE A O 1
ATOM 1045 N N . GLY A 1 140 ? -0.276 2.151 -4.430 1.00 96.50 140 GLY A N 1
ATOM 1046 C CA . GLY A 1 140 ? -1.069 2.910 -3.482 1.00 96.50 140 GLY A CA 1
ATOM 1047 C C . GLY A 1 140 ? -1.668 1.997 -2.423 1.00 96.50 140 GLY A C 1
ATOM 1048 O O . GLY A 1 140 ? -2.078 0.876 -2.715 1.00 96.50 140 GLY A O 1
ATOM 1049 N N . MET A 1 141 ? -1.758 2.481 -1.193 1.00 95.75 141 MET A N 1
ATOM 1050 C CA . MET A 1 141 ? -2.474 1.812 -0.115 1.00 95.75 141 MET A CA 1
ATOM 1051 C C . MET A 1 141 ? -3.433 2.779 0.566 1.00 95.75 141 MET A C 1
ATOM 1053 O O . MET A 1 141 ? -3.127 3.965 0.709 1.00 95.75 141 MET A O 1
ATOM 1057 N N . VAL A 1 142 ? -4.578 2.262 0.999 1.00 95.12 142 VAL A N 1
ATOM 1058 C CA . VAL A 1 142 ? -5.644 3.048 1.624 1.00 95.12 142 VAL A CA 1
ATOM 1059 C C . VAL A 1 142 ? -6.212 2.281 2.804 1.00 95.12 142 VAL A C 1
ATOM 1061 O O . VAL A 1 142 ? -6.679 1.154 2.654 1.00 95.12 142 VAL A O 1
ATOM 1064 N N . ALA A 1 143 ? -6.194 2.906 3.972 1.00 94.56 143 ALA A N 1
ATOM 1065 C CA . ALA A 1 143 ? -6.781 2.405 5.201 1.00 94.56 143 ALA A CA 1
ATOM 1066 C C . ALA A 1 143 ? -8.175 3.018 5.409 1.00 94.56 143 ALA A C 1
ATOM 1068 O O . ALA A 1 143 ? -8.308 4.221 5.622 1.00 94.56 143 ALA A O 1
ATOM 1069 N N . GLY A 1 144 ? -9.222 2.194 5.350 1.00 92.00 144 GLY A N 1
ATOM 1070 C CA . GLY A 1 144 ? -10.621 2.608 5.483 1.00 92.00 144 GLY A CA 1
ATOM 1071 C C . GLY A 1 144 ? -11.042 2.877 6.928 1.00 92.00 144 GLY A C 1
ATOM 1072 O O . GLY A 1 144 ? -11.851 2.129 7.474 1.00 92.00 144 GLY A O 1
ATOM 1073 N N . TYR A 1 145 ? -10.472 3.911 7.551 1.00 91.44 145 TYR A N 1
ATOM 1074 C CA . TYR A 1 145 ? -10.852 4.357 8.894 1.00 91.44 145 TYR A CA 1
ATOM 1075 C C . TYR A 1 145 ? -12.290 4.887 8.916 1.00 91.44 145 TYR A C 1
ATOM 1077 O O . TYR A 1 145 ? -12.710 5.580 7.994 1.00 91.44 145 TYR A O 1
ATOM 1085 N N . ALA A 1 146 ? -13.036 4.606 9.988 1.00 84.50 146 ALA A N 1
ATOM 1086 C CA . ALA A 1 146 ? -14.425 5.046 10.142 1.00 84.50 146 ALA A CA 1
ATOM 1087 C C . ALA A 1 146 ? -14.554 6.580 10.111 1.00 84.50 146 ALA A C 1
ATOM 1089 O O . ALA A 1 146 ? -15.491 7.131 9.534 1.00 84.50 146 ALA A O 1
ATOM 1090 N N . GLN A 1 147 ? -13.580 7.274 10.700 1.00 76.56 147 GLN A N 1
ATOM 1091 C CA . GLN A 1 147 ? -13.465 8.726 10.665 1.00 76.56 147 GLN A CA 1
ATOM 1092 C C . GLN A 1 147 ? -12.600 9.121 9.457 1.00 76.56 147 GLN A C 1
ATOM 1094 O O . GLN A 1 147 ? -11.384 9.270 9.560 1.00 76.56 147 GLN A O 1
ATOM 1099 N N . PHE A 1 148 ? -13.218 9.223 8.277 1.00 64.75 148 PHE A N 1
ATOM 1100 C CA . PHE A 1 148 ? -12.519 9.504 7.018 1.00 64.75 148 PHE A CA 1
ATOM 1101 C C . PHE A 1 148 ? -11.883 10.909 7.002 1.00 64.75 148 PHE A C 1
ATOM 1103 O O . PHE A 1 148 ? -12.508 11.898 6.630 1.00 64.75 148 PHE A O 1
ATOM 1110 N N . GLY A 1 149 ? -10.599 10.987 7.358 1.00 60.03 149 GLY A N 1
ATOM 1111 C CA . GLY A 1 149 ? -9.706 12.108 7.065 1.00 60.03 149 GLY A CA 1
ATOM 1112 C C . GLY A 1 149 ? -8.654 11.682 6.039 1.00 60.03 149 GLY A C 1
ATOM 1113 O O . GLY A 1 149 ? -7.597 11.172 6.407 1.00 60.03 149 GLY A O 1
ATOM 1114 N N . VAL A 1 150 ? -8.944 11.878 4.748 1.00 55.06 150 VAL A N 1
ATOM 1115 C CA . VAL A 1 150 ? -8.159 11.390 3.585 1.00 55.06 150 VAL A CA 1
ATOM 1116 C C . VAL A 1 150 ? -6.644 11.619 3.678 1.00 55.06 150 VAL A C 1
ATOM 1118 O O . VAL A 1 150 ? -5.873 10.755 3.265 1.00 55.06 150 VAL A O 1
ATOM 1121 N N . ALA A 1 151 ? -6.196 12.731 4.270 1.00 60.06 151 ALA A N 1
ATOM 1122 C CA . ALA A 1 151 ? -4.773 13.073 4.351 1.00 60.06 151 ALA A CA 1
ATOM 1123 C C . ALA A 1 151 ? -3.921 12.032 5.115 1.00 60.06 151 ALA A C 1
ATOM 1125 O O . ALA A 1 151 ? -2.738 11.855 4.822 1.00 60.06 151 ALA A O 1
ATOM 1126 N N . ASN A 1 152 ? -4.517 11.295 6.059 1.00 72.62 152 ASN A N 1
ATOM 1127 C CA . ASN A 1 152 ? -3.795 10.351 6.924 1.00 72.62 152 ASN A CA 1
ATOM 1128 C C . ASN A 1 152 ? -4.114 8.875 6.647 1.00 72.62 152 ASN A C 1
ATOM 1130 O O . ASN A 1 152 ? -3.587 7.999 7.333 1.00 72.62 152 ASN A O 1
ATOM 1134 N N . ALA A 1 153 ? -4.952 8.599 5.646 1.00 85.94 153 ALA A N 1
ATOM 1135 C CA . ALA A 1 153 ? -5.457 7.261 5.347 1.00 85.94 153 ALA A CA 1
ATOM 1136 C C . ALA A 1 153 ? -4.832 6.630 4.093 1.00 85.94 153 ALA A C 1
ATOM 1138 O O . ALA A 1 153 ? -4.952 5.423 3.907 1.00 85.94 153 ALA A O 1
ATOM 1139 N N . ALA A 1 154 ? -4.161 7.414 3.243 1.00 92.19 154 ALA A N 1
ATOM 1140 C CA . ALA A 1 154 ? -3.546 6.932 2.009 1.00 92.19 154 ALA A CA 1
ATOM 1141 C C . ALA A 1 154 ? -2.020 7.103 2.018 1.00 92.19 154 ALA A C 1
ATOM 1143 O O . ALA A 1 154 ? -1.490 8.110 2.500 1.00 92.19 154 ALA A O 1
ATOM 1144 N N . ARG A 1 155 ? -1.297 6.125 1.467 1.00 94.38 155 ARG A N 1
ATOM 1145 C CA . ARG A 1 155 ? 0.155 6.188 1.231 1.00 94.38 155 ARG A CA 1
ATOM 1146 C C . ARG A 1 155 ? 0.470 5.622 -0.145 1.00 94.38 155 ARG A C 1
ATOM 1148 O O . ARG A 1 155 ? -0.266 4.783 -0.654 1.00 94.38 155 ARG A O 1
ATOM 1155 N N . GLN A 1 156 ? 1.551 6.097 -0.745 1.00 95.56 15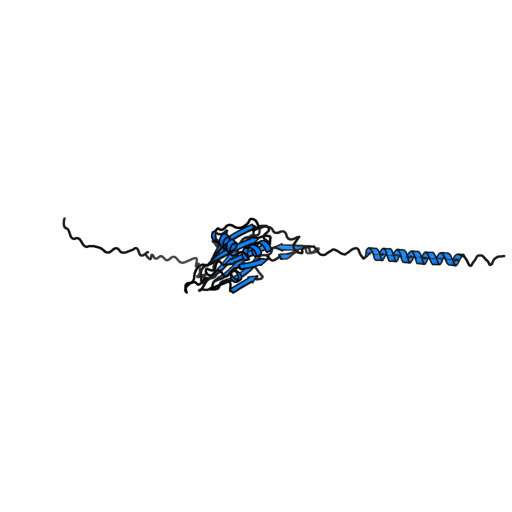6 GLN A N 1
ATOM 1156 C CA . GLN A 1 156 ? 2.008 5.650 -2.053 1.00 95.56 156 GLN A CA 1
ATOM 1157 C C . GLN A 1 156 ? 3.493 5.323 -1.988 1.00 95.56 156 GLN A C 1
ATOM 1159 O O . GLN A 1 156 ? 4.258 6.050 -1.355 1.00 95.56 156 GLN A O 1
ATOM 1164 N N . PHE A 1 157 ? 3.885 4.263 -2.682 1.00 96.38 157 PHE A N 1
ATOM 1165 C CA . PHE A 1 157 ? 5.264 3.811 -2.790 1.00 96.38 157 PHE A CA 1
ATOM 1166 C C . PHE A 1 157 ? 5.593 3.527 -4.243 1.00 96.38 157 PHE A C 1
ATOM 1168 O O . PHE A 1 157 ? 4.775 2.977 -4.982 1.00 96.38 157 PHE A O 1
ATOM 1175 N N . ASP A 1 158 ? 6.817 3.844 -4.632 1.00 95.38 158 ASP A N 1
ATOM 1176 C CA . ASP A 1 158 ? 7.348 3.408 -5.912 1.00 95.38 158 ASP A CA 1
ATOM 1177 C C . ASP A 1 158 ? 8.050 2.064 -5.742 1.00 95.38 158 ASP A C 1
ATOM 1179 O O . ASP A 1 158 ? 8.721 1.806 -4.739 1.00 95.38 158 ASP A O 1
ATOM 1183 N N . VAL A 1 159 ? 7.877 1.188 -6.728 1.00 94.56 159 VAL A N 1
ATOM 1184 C CA . VAL A 1 159 ? 8.534 -0.116 -6.727 1.00 94.56 159 VAL A CA 1
ATOM 1185 C C . VAL A 1 159 ? 10.038 0.113 -6.910 1.00 94.56 159 VAL A C 1
ATOM 1187 O O . VAL A 1 159 ? 10.443 0.757 -7.886 1.00 94.56 159 VAL A O 1
ATOM 1190 N N . PRO A 1 160 ? 10.889 -0.391 -5.999 1.00 92.56 160 PRO A N 1
ATOM 1191 C CA . PRO A 1 160 ? 12.317 -0.129 -6.061 1.00 92.56 160 PRO A CA 1
ATOM 1192 C C . PRO A 1 160 ? 12.928 -0.776 -7.303 1.00 92.56 160 PRO A C 1
ATOM 1194 O O . PRO A 1 160 ? 12.507 -1.845 -7.742 1.00 92.56 160 PRO A O 1
ATOM 1197 N N . VAL A 1 161 ? 13.972 -0.157 -7.853 1.00 91.00 161 VAL A N 1
ATOM 1198 C CA . VAL A 1 161 ? 14.733 -0.716 -8.976 1.00 91.00 161 VAL A CA 1
ATOM 1199 C C . VAL A 1 161 ? 16.124 -1.091 -8.499 1.00 91.00 161 VAL A C 1
ATOM 1201 O O . VAL A 1 161 ? 16.892 -0.252 -8.032 1.00 91.00 161 VAL A O 1
ATOM 1204 N N . VAL A 1 162 ? 16.451 -2.371 -8.634 1.00 87.38 162 VAL A N 1
ATOM 1205 C CA . VAL A 1 162 ? 17.742 -2.939 -8.254 1.00 87.38 162 VAL A CA 1
ATOM 1206 C C . VAL A 1 162 ? 18.604 -3.142 -9.495 1.00 87.38 162 VAL A C 1
ATOM 1208 O O . VAL A 1 162 ? 18.123 -3.538 -10.557 1.00 87.38 162 VAL A O 1
ATOM 1211 N N . THR A 1 163 ? 19.903 -2.867 -9.382 1.00 84.56 163 THR A N 1
ATOM 1212 C CA . THR A 1 163 ? 20.853 -3.113 -10.475 1.00 84.56 163 THR A CA 1
ATOM 1213 C C . THR A 1 163 ? 21.557 -4.439 -10.239 1.00 84.56 163 THR A C 1
ATOM 1215 O O . THR A 1 163 ? 22.357 -4.574 -9.315 1.00 84.56 163 THR A O 1
ATOM 1218 N N . LYS A 1 164 ? 21.288 -5.423 -11.095 1.00 80.00 164 LYS A N 1
ATOM 1219 C CA . LYS A 1 164 ? 22.008 -6.692 -11.114 1.00 80.00 164 LYS A CA 1
ATOM 1220 C C . LYS A 1 164 ? 23.225 -6.548 -12.019 1.00 80.00 164 LYS A C 1
ATOM 1222 O O . LYS A 1 164 ? 23.094 -6.235 -13.199 1.00 80.00 164 LYS A O 1
ATOM 1227 N N . THR A 1 165 ? 24.409 -6.781 -11.465 1.00 81.94 165 THR A N 1
ATOM 1228 C CA . THR A 1 165 ? 25.648 -6.835 -12.249 1.00 81.94 165 THR A CA 1
ATOM 1229 C C . THR A 1 165 ? 25.975 -8.293 -12.540 1.00 81.94 165 THR A C 1
ATOM 1231 O O . THR A 1 165 ? 26.026 -9.105 -11.619 1.00 81.94 165 THR A O 1
ATOM 1234 N N . SER A 1 166 ? 26.175 -8.630 -13.809 1.00 78.62 166 SER A N 1
ATOM 1235 C CA . SER A 1 166 ? 26.557 -9.971 -14.257 1.00 78.62 166 SER A CA 1
ATOM 1236 C C . SER A 1 166 ? 27.841 -9.918 -15.084 1.00 78.62 166 SER A C 1
ATOM 1238 O O . SER A 1 166 ? 28.122 -8.902 -15.713 1.00 78.62 166 SER A O 1
ATOM 1240 N N . GLY A 1 167 ? 28.600 -11.014 -15.110 1.00 75.06 167 GLY A N 1
ATOM 1241 C CA . GLY A 1 167 ? 29.803 -11.169 -15.931 1.00 75.06 167 GLY A CA 1
ATOM 1242 C C . GLY A 1 167 ? 31.113 -10.954 -15.168 1.00 75.06 167 GLY A C 1
ATOM 1243 O O . GLY A 1 167 ? 31.271 -10.006 -14.402 1.00 75.06 167 GLY A O 1
ATOM 1244 N N . PHE A 1 168 ? 32.065 -11.863 -15.393 1.00 65.31 168 PHE A N 1
ATOM 1245 C CA . PHE A 1 168 ? 33.382 -11.854 -14.744 1.00 65.31 168 PHE A CA 1
ATOM 1246 C C . PHE A 1 168 ? 34.425 -11.033 -15.527 1.00 65.31 168 PHE A C 1
ATOM 1248 O O . PHE A 1 168 ? 35.303 -10.427 -14.923 1.00 65.31 168 PHE A O 1
ATOM 1255 N N . ILE A 1 169 ? 34.295 -10.971 -16.861 1.00 74.56 169 ILE A N 1
ATOM 1256 C CA . ILE A 1 169 ? 35.229 -10.274 -17.770 1.00 74.56 169 ILE A CA 1
ATOM 1257 C C . ILE A 1 169 ? 34.606 -8.983 -18.323 1.00 74.56 169 ILE A C 1
ATOM 1259 O O . ILE A 1 169 ? 35.221 -7.923 -18.262 1.00 74.56 169 ILE A O 1
ATOM 1263 N N . PHE A 1 170 ? 33.357 -9.048 -18.793 1.00 71.56 170 PHE A N 1
ATOM 1264 C CA . PHE A 1 170 ? 32.571 -7.883 -19.202 1.00 71.56 170 PHE A CA 1
ATOM 1265 C C . PHE A 1 170 ? 31.378 -7.736 -18.260 1.00 71.56 170 PHE A C 1
ATOM 1267 O O . PHE A 1 170 ? 30.457 -8.553 -18.285 1.00 71.56 170 PHE A O 1
ATOM 1274 N N . ARG A 1 171 ? 31.416 -6.716 -17.397 1.00 79.62 171 ARG A N 1
ATOM 1275 C CA . ARG A 1 171 ? 30.325 -6.428 -16.461 1.00 79.62 171 ARG A CA 1
ATOM 1276 C C . ARG A 1 171 ? 29.143 -5.842 -17.227 1.00 79.62 171 ARG A C 1
ATOM 1278 O O . ARG A 1 171 ? 29.252 -4.774 -17.816 1.00 79.62 171 ARG A O 1
ATOM 1285 N N . THR A 1 172 ? 28.016 -6.540 -17.199 1.00 77.50 172 THR A N 1
ATOM 1286 C CA . THR A 1 172 ? 26.731 -6.060 -17.709 1.00 77.50 172 THR A CA 1
ATOM 1287 C C . THR A 1 172 ? 25.873 -5.635 -16.528 1.00 77.50 172 THR A C 1
ATOM 1289 O O . THR A 1 172 ? 25.664 -6.419 -15.601 1.00 77.50 172 THR A O 1
ATOM 1292 N N . HIS A 1 173 ? 25.387 -4.397 -16.554 1.00 78.00 173 HIS A N 1
ATOM 1293 C CA . HIS A 1 173 ? 24.485 -3.859 -15.542 1.00 78.00 173 HIS A CA 1
ATOM 1294 C C . HIS A 1 173 ? 23.054 -3.904 -16.074 1.00 78.00 173 HIS A C 1
ATOM 1296 O O . HIS A 1 173 ? 22.723 -3.203 -17.027 1.00 78.00 173 HIS A O 1
ATOM 1302 N N . THR A 1 174 ? 22.202 -4.718 -15.460 1.00 81.38 174 THR A N 1
ATOM 1303 C CA . THR A 1 174 ? 20.784 -4.824 -15.814 1.00 81.38 174 THR A CA 1
ATOM 1304 C C . THR A 1 174 ? 19.944 -4.298 -14.661 1.00 81.38 174 THR A C 1
ATOM 1306 O O . THR A 1 174 ? 20.066 -4.769 -13.530 1.00 81.38 174 THR A O 1
ATOM 1309 N N . LYS A 1 175 ? 19.090 -3.314 -14.938 1.00 84.19 175 LYS A N 1
ATOM 1310 C CA . LYS A 1 175 ? 18.133 -2.777 -13.967 1.00 84.19 175 LYS A CA 1
ATOM 1311 C C . LYS A 1 175 ? 16.866 -3.626 -13.979 1.00 84.19 175 LYS A C 1
ATOM 1313 O O . LYS A 1 175 ? 16.317 -3.895 -15.043 1.00 84.19 175 LYS A O 1
ATOM 1318 N N . LEU A 1 176 ? 16.415 -4.050 -12.806 1.00 86.06 176 LEU A N 1
ATOM 1319 C CA . LEU A 1 176 ? 15.245 -4.908 -12.633 1.00 86.06 176 LEU A CA 1
ATOM 1320 C C . LEU A 1 176 ? 14.378 -4.376 -11.485 1.00 86.06 176 LEU A C 1
ATOM 1322 O O . LEU A 1 176 ? 14.932 -3.835 -10.524 1.00 86.06 176 LEU A O 1
ATOM 1326 N N . PRO A 1 177 ? 13.046 -4.540 -11.537 1.00 90.12 177 PRO A N 1
ATOM 1327 C CA . PRO A 1 177 ? 12.197 -4.268 -10.383 1.00 90.12 177 PRO A CA 1
ATOM 1328 C C . PRO A 1 177 ? 12.591 -5.178 -9.211 1.00 90.12 177 PRO A C 1
ATOM 1330 O O . PRO A 1 177 ? 12.694 -6.395 -9.372 1.00 90.12 177 PRO A O 1
ATOM 1333 N N . GLY A 1 178 ? 12.840 -4.587 -8.047 1.00 89.69 178 GLY A N 1
ATOM 1334 C CA . GLY A 1 178 ? 13.084 -5.291 -6.791 1.00 89.69 178 GLY A CA 1
ATOM 1335 C C . GLY A 1 178 ? 11.796 -5.498 -5.986 1.00 89.69 178 GLY A C 1
ATOM 1336 O O . GLY A 1 178 ? 10.765 -4.906 -6.317 1.00 89.69 178 GLY A O 1
ATOM 1337 N N . PRO A 1 179 ? 11.839 -6.321 -4.924 1.00 92.44 179 PRO A N 1
ATOM 1338 C CA . PRO A 1 179 ? 10.713 -6.463 -4.011 1.00 92.44 179 PRO A CA 1
ATOM 1339 C C . PRO A 1 179 ? 10.488 -5.159 -3.236 1.00 92.44 179 PRO A C 1
ATOM 1341 O O . PRO A 1 179 ? 11.440 -4.556 -2.736 1.00 92.44 179 PRO A O 1
ATOM 1344 N N . LEU A 1 180 ? 9.231 -4.734 -3.123 1.00 95.44 180 LEU A N 1
ATOM 1345 C CA . LEU A 1 180 ? 8.816 -3.650 -2.242 1.00 95.44 180 LEU A CA 1
ATOM 1346 C C . LEU A 1 180 ? 8.443 -4.241 -0.883 1.00 95.44 180 LEU A C 1
ATOM 1348 O O . LEU A 1 180 ? 7.532 -5.060 -0.803 1.00 95.44 180 LEU A O 1
ATOM 1352 N N . VAL A 1 181 ? 9.105 -3.788 0.179 1.00 95.81 181 VAL A N 1
ATOM 1353 C CA . VAL A 1 181 ? 8.761 -4.158 1.555 1.00 95.81 181 VAL A CA 1
ATOM 1354 C C . VAL A 1 181 ? 8.402 -2.900 2.319 1.00 95.81 181 VAL A C 1
ATOM 1356 O O . VAL A 1 181 ? 9.184 -1.954 2.348 1.00 95.81 181 VAL A O 1
ATOM 1359 N N . VAL A 1 182 ? 7.216 -2.873 2.914 1.00 96.81 182 VAL A N 1
ATOM 1360 C CA . VAL A 1 182 ? 6.684 -1.719 3.635 1.00 96.81 182 VAL A CA 1
ATOM 1361 C C . VAL A 1 182 ? 6.372 -2.123 5.064 1.00 96.81 182 VAL A C 1
ATOM 1363 O O . VAL A 1 182 ? 5.574 -3.027 5.297 1.00 96.81 182 VAL A O 1
ATOM 1366 N N . LYS A 1 183 ? 6.949 -1.411 6.026 1.00 96.19 183 LYS A N 1
ATOM 1367 C CA . LYS A 1 183 ? 6.547 -1.493 7.424 1.00 96.19 183 LYS A CA 1
ATOM 1368 C C . LYS A 1 183 ? 5.390 -0.535 7.669 1.00 96.19 183 LYS A C 1
ATOM 1370 O O . LYS A 1 183 ? 5.556 0.682 7.590 1.00 96.19 183 LYS A O 1
ATOM 1375 N N . LEU A 1 184 ? 4.221 -1.097 7.952 1.00 96.50 184 LEU A N 1
ATOM 1376 C CA . LEU A 1 184 ? 2.968 -0.384 8.137 1.00 96.50 184 LEU A CA 1
ATOM 1377 C C . LEU A 1 184 ? 2.511 -0.479 9.594 1.00 96.50 184 LEU A C 1
ATOM 1379 O O . LEU A 1 184 ? 2.148 -1.553 10.068 1.00 96.50 184 LEU A O 1
ATOM 1383 N N . ASN A 1 185 ? 2.433 0.666 10.267 1.00 96.00 185 ASN A N 1
ATOM 1384 C CA . ASN A 1 185 ? 1.868 0.767 11.609 1.00 96.00 185 ASN A CA 1
ATOM 1385 C C . ASN A 1 185 ? 0.511 1.472 11.540 1.00 96.00 185 ASN A C 1
ATOM 1387 O O . ASN A 1 185 ? 0.428 2.650 11.178 1.00 96.00 185 ASN A O 1
ATOM 1391 N N . LEU A 1 186 ? -0.546 0.757 11.909 1.00 95.38 186 LEU A N 1
ATOM 1392 C CA . LEU A 1 186 ? -1.925 1.234 11.908 1.00 95.38 186 LEU A CA 1
ATOM 1393 C C . LEU A 1 186 ? -2.346 1.573 13.337 1.00 95.38 186 LEU A C 1
ATOM 1395 O O . LEU A 1 186 ? -2.355 0.705 14.205 1.00 95.38 186 LEU A O 1
ATOM 1399 N N . GLY A 1 187 ? -2.683 2.837 13.581 1.00 93.12 187 GLY A N 1
ATOM 1400 C CA . GLY A 1 187 ? -3.108 3.329 14.889 1.00 93.12 187 GLY A CA 1
ATOM 1401 C C . GLY A 1 187 ? -4.622 3.368 15.046 1.00 93.12 187 GLY A C 1
ATOM 1402 O O . GLY A 1 187 ? -5.371 2.953 14.158 1.00 93.12 187 GLY A O 1
ATOM 1403 N N . ALA A 1 188 ? -5.071 3.943 16.161 1.00 91.94 188 ALA A N 1
ATOM 1404 C CA . ALA A 1 188 ? -6.491 4.058 16.476 1.00 91.94 188 ALA A CA 1
ATOM 1405 C C . ALA A 1 188 ? -7.280 4.935 15.492 1.00 91.94 188 ALA A C 1
ATOM 1407 O O . ALA A 1 188 ? -8.393 4.578 15.124 1.00 91.94 188 ALA A O 1
ATOM 1408 N N . GLN A 1 189 ? -6.693 6.045 15.034 1.00 89.31 189 GLN A N 1
ATOM 1409 C CA . GLN A 1 189 ? -7.371 7.051 14.199 1.00 89.31 189 GLN A CA 1
ATOM 1410 C C . GLN A 1 189 ? -6.684 7.302 12.845 1.00 89.31 189 GLN A C 1
ATOM 1412 O O . GLN A 1 189 ? -7.063 8.213 12.113 1.00 89.31 189 GLN A O 1
ATOM 1417 N N . GLY A 1 190 ? -5.630 6.554 12.509 1.00 91.50 190 GLY A N 1
ATOM 1418 C CA . GLY A 1 190 ? -4.874 6.798 11.283 1.00 91.50 190 GLY A CA 1
ATOM 1419 C C . GLY A 1 190 ? -3.608 5.960 11.148 1.00 91.50 190 GLY A C 1
ATOM 1420 O O . GLY A 1 190 ? -3.195 5.258 12.075 1.00 91.50 190 GLY A O 1
ATOM 1421 N N . ILE A 1 191 ? -2.970 6.072 9.983 1.00 93.44 191 ILE A N 1
ATOM 1422 C CA . ILE A 1 191 ? -1.680 5.436 9.708 1.00 93.44 191 ILE A CA 1
ATOM 1423 C C . ILE A 1 191 ? -0.591 6.177 10.491 1.00 93.44 191 ILE A C 1
ATOM 1425 O O . ILE A 1 191 ? -0.322 7.349 10.222 1.00 93.44 191 ILE A O 1
ATOM 1429 N N . LEU A 1 192 ? 0.052 5.484 11.432 1.00 93.00 192 LEU A N 1
ATOM 1430 C CA . LEU A 1 192 ? 1.125 6.042 12.260 1.00 93.00 192 LEU A CA 1
ATOM 1431 C C . LEU A 1 192 ? 2.460 6.039 11.522 1.00 93.00 192 LEU A C 1
ATOM 1433 O O . LEU A 1 192 ? 3.203 7.011 11.588 1.00 93.00 192 LEU A O 1
ATOM 1437 N N . ASN A 1 193 ? 2.759 4.942 10.824 1.00 93.56 193 ASN A N 1
ATOM 1438 C CA . ASN A 1 193 ? 3.981 4.801 10.044 1.00 93.56 193 ASN A CA 1
ATOM 1439 C C . ASN A 1 193 ? 3.731 3.989 8.777 1.00 93.56 193 ASN A C 1
ATOM 1441 O O . ASN A 1 193 ? 2.924 3.060 8.787 1.00 93.56 193 ASN A O 1
ATOM 1445 N N . ALA A 1 194 ? 4.443 4.329 7.709 1.00 94.94 194 ALA A N 1
ATOM 1446 C CA . ALA A 1 194 ? 4.426 3.586 6.460 1.00 94.94 194 ALA A CA 1
ATOM 1447 C C . ALA A 1 194 ? 5.746 3.820 5.722 1.00 94.94 194 ALA A C 1
ATOM 1449 O O . ALA A 1 194 ? 5.878 4.764 4.943 1.00 94.94 194 ALA A O 1
ATOM 1450 N N . GLU A 1 195 ? 6.735 2.985 6.012 1.00 94.88 195 GLU A N 1
ATOM 1451 C CA . GLU A 1 195 ? 8.110 3.170 5.545 1.00 94.88 195 GLU A CA 1
ATOM 1452 C C . GLU A 1 195 ? 8.570 1.986 4.710 1.00 94.88 195 GLU A C 1
ATOM 1454 O O . GLU A 1 195 ? 8.306 0.832 5.042 1.00 94.88 195 GLU A O 1
ATOM 1459 N N . VAL A 1 196 ? 9.294 2.276 3.631 1.00 94.81 196 VAL A N 1
ATOM 1460 C CA . VAL A 1 196 ? 9.925 1.239 2.815 1.00 94.81 196 VAL A CA 1
ATOM 1461 C C . VAL A 1 196 ? 11.150 0.710 3.553 1.00 94.81 196 VAL A C 1
ATOM 1463 O O . VAL A 1 196 ? 12.048 1.474 3.906 1.00 94.81 196 VAL A O 1
ATOM 1466 N N . GLN A 1 197 ? 11.202 -0.602 3.758 1.00 90.31 197 GLN A N 1
ATOM 1467 C CA . GLN A 1 197 ? 12.318 -1.279 4.397 1.00 90.31 197 GLN A CA 1
ATOM 1468 C C . GLN A 1 197 ? 13.209 -1.957 3.346 1.00 90.31 197 GLN A C 1
ATOM 1470 O O . GLN A 1 197 ? 12.705 -2.581 2.409 1.00 90.31 197 GLN A O 1
ATOM 1475 N N . PRO A 1 198 ? 14.544 -1.865 3.474 1.00 83.44 198 PRO A N 1
ATOM 1476 C CA . PRO A 1 198 ? 15.439 -2.647 2.640 1.00 83.44 198 PRO A CA 1
ATOM 1477 C C . PRO A 1 198 ? 15.417 -4.123 3.058 1.00 83.44 198 PRO A C 1
ATOM 1479 O O . PRO A 1 198 ? 15.555 -4.448 4.236 1.00 83.44 198 PRO A O 1
ATOM 1482 N N . GLY A 1 199 ? 15.349 -5.009 2.066 1.00 76.12 199 GLY A N 1
ATOM 1483 C CA . GLY A 1 199 ? 15.440 -6.456 2.261 1.00 76.12 199 GLY A CA 1
ATOM 1484 C C . GLY A 1 199 ? 14.076 -7.138 2.358 1.00 76.12 199 GLY A C 1
ATOM 1485 O O . GLY A 1 199 ? 13.145 -6.614 2.957 1.00 76.12 199 GLY A O 1
ATOM 1486 N N . ALA A 1 200 ? 13.972 -8.313 1.734 1.00 77.00 200 ALA A N 1
ATOM 1487 C CA . ALA A 1 200 ? 12.795 -9.174 1.813 1.00 77.00 200 ALA A CA 1
ATOM 1488 C C . ALA A 1 200 ? 12.813 -10.015 3.106 1.00 77.00 200 ALA A C 1
ATOM 1490 O O . ALA A 1 200 ? 13.904 -10.318 3.602 1.00 77.00 200 ALA A O 1
ATOM 1491 N N . PRO A 1 201 ? 11.643 -10.431 3.629 1.00 80.81 201 PRO A N 1
ATOM 1492 C CA . PRO A 1 201 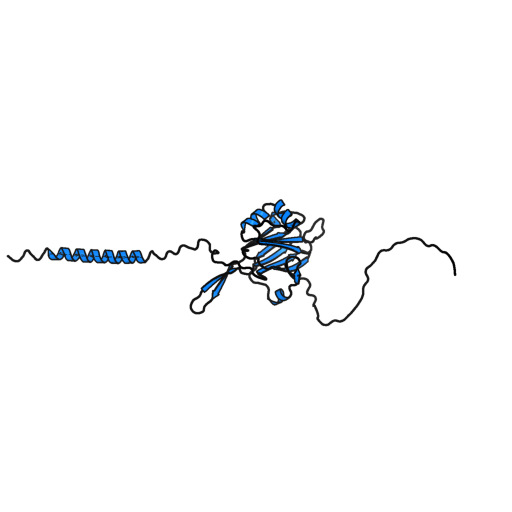? 11.563 -11.452 4.668 1.00 80.81 201 PRO A CA 1
ATOM 1493 C C . PRO A 1 201 ? 12.283 -12.737 4.248 1.00 80.81 201 PRO A C 1
ATOM 1495 O O . PRO A 1 201 ? 12.416 -13.033 3.056 1.00 80.81 201 PRO A O 1
ATOM 1498 N N . ASP A 1 202 ? 12.736 -13.520 5.227 1.00 83.00 202 ASP A N 1
ATOM 1499 C CA . ASP A 1 202 ? 13.382 -14.795 4.935 1.00 83.00 202 ASP A CA 1
ATOM 1500 C C . ASP A 1 202 ? 12.420 -15.789 4.251 1.00 83.00 202 ASP A C 1
ATOM 1502 O O . ASP A 1 202 ? 11.194 -15.744 4.394 1.00 83.00 202 ASP A O 1
ATOM 1506 N N . ALA A 1 203 ? 12.990 -16.718 3.480 1.00 80.38 203 ALA A N 1
ATOM 1507 C CA . ALA A 1 203 ? 12.209 -17.699 2.730 1.00 80.38 203 ALA A CA 1
ATOM 1508 C C . ALA A 1 203 ? 11.377 -18.622 3.641 1.00 80.38 203 ALA A C 1
ATOM 1510 O O . ALA A 1 203 ? 10.320 -19.103 3.233 1.00 80.38 203 ALA A O 1
ATOM 1511 N N . ALA A 1 204 ? 11.830 -18.858 4.877 1.00 79.50 204 ALA A N 1
ATOM 1512 C CA . ALA A 1 204 ? 11.112 -19.680 5.846 1.00 79.50 204 ALA A CA 1
ATOM 1513 C C . ALA A 1 204 ? 9.811 -19.005 6.307 1.00 79.50 204 ALA A C 1
ATOM 1515 O O . ALA A 1 204 ? 8.801 -19.677 6.497 1.00 79.50 204 ALA A O 1
ATOM 1516 N N . THR A 1 205 ? 9.813 -17.682 6.434 1.00 81.06 205 THR A N 1
ATOM 1517 C CA . THR A 1 205 ? 8.644 -16.865 6.752 1.00 81.06 205 THR A CA 1
ATOM 1518 C C . THR A 1 205 ? 7.653 -16.902 5.597 1.00 81.06 205 THR A C 1
ATOM 1520 O O . THR A 1 205 ? 6.481 -17.202 5.814 1.00 81.06 205 THR A O 1
ATOM 1523 N N . LEU A 1 206 ? 8.121 -16.709 4.359 1.00 80.44 206 LEU A N 1
ATOM 1524 C CA . LEU A 1 206 ? 7.270 -16.771 3.162 1.00 80.44 206 LEU A CA 1
ATOM 1525 C C . LEU A 1 206 ? 6.632 -18.158 2.961 1.00 80.44 206 LEU A C 1
ATOM 1527 O O . LEU A 1 206 ? 5.484 -18.254 2.536 1.00 80.44 206 LEU A O 1
ATOM 1531 N N . ALA A 1 207 ? 7.334 -19.237 3.320 1.00 81.44 207 ALA A N 1
ATOM 1532 C CA . ALA A 1 207 ? 6.818 -20.604 3.215 1.00 81.44 207 ALA A CA 1
ATOM 1533 C C . ALA A 1 207 ? 5.640 -20.899 4.161 1.00 81.44 207 ALA A C 1
ATOM 1535 O O . ALA A 1 207 ? 4.908 -21.865 3.957 1.00 81.44 207 ALA A O 1
ATOM 1536 N N . ARG A 1 208 ? 5.447 -20.081 5.201 1.00 84.19 208 ARG A N 1
ATOM 1537 C CA . ARG A 1 208 ? 4.350 -20.218 6.171 1.00 84.19 208 ARG A CA 1
ATOM 1538 C C . ARG A 1 208 ? 3.098 -19.444 5.760 1.00 84.19 208 ARG A C 1
ATOM 1540 O O . ARG A 1 208 ? 2.130 -19.428 6.520 1.00 84.19 208 ARG A O 1
ATOM 1547 N N . ALA A 1 209 ? 3.133 -18.777 4.608 1.00 86.88 209 ALA A N 1
ATOM 1548 C CA . ALA A 1 209 ? 2.069 -17.893 4.178 1.00 86.88 209 ALA A CA 1
ATOM 1549 C C . ALA A 1 209 ? 0.813 -18.678 3.776 1.00 86.88 209 ALA A C 1
ATOM 1551 O O . ALA A 1 209 ? 0.876 -19.649 3.023 1.00 86.88 209 ALA A O 1
ATOM 1552 N N . GLN A 1 210 ? -0.332 -18.244 4.291 1.00 87.50 210 GLN A N 1
ATOM 1553 C CA . GLN A 1 210 ? -1.645 -18.812 4.003 1.00 87.50 210 GLN A CA 1
ATOM 1554 C C . GLN A 1 210 ? -2.364 -17.949 2.971 1.00 87.50 210 GLN A C 1
ATOM 1556 O O . GLN A 1 210 ? -2.308 -16.725 3.050 1.00 87.50 210 GLN A O 1
ATOM 1561 N N . GLN A 1 211 ? -3.047 -18.572 2.012 1.00 89.00 211 GLN A N 1
ATOM 1562 C CA . GLN A 1 211 ? -3.781 -17.847 0.977 1.00 89.00 211 GLN A CA 1
ATOM 1563 C C . GLN A 1 211 ? -4.953 -17.062 1.587 1.00 89.00 211 GLN A C 1
ATOM 1565 O O . GLN A 1 211 ? -5.749 -17.613 2.345 1.00 89.00 211 GLN A O 1
ATOM 1570 N N . LEU A 1 212 ? -5.075 -15.789 1.220 1.00 87.75 212 LEU A N 1
ATOM 1571 C CA . LEU A 1 212 ? -6.218 -14.937 1.530 1.00 87.75 212 LEU A CA 1
ATOM 1572 C C . LEU A 1 212 ? -7.189 -14.896 0.345 1.00 87.75 212 LEU A C 1
ATOM 1574 O O . LEU A 1 212 ? -6.785 -15.000 -0.816 1.00 87.75 212 LEU A O 1
ATOM 1578 N N . GLU A 1 213 ? -8.471 -14.650 0.627 1.00 78.75 213 GLU A N 1
ATOM 1579 C CA . GLU A 1 213 ? -9.518 -14.539 -0.403 1.00 78.75 213 GLU A CA 1
ATOM 1580 C C . GLU A 1 213 ? -9.250 -13.421 -1.430 1.00 78.75 213 GLU A C 1
ATOM 1582 O O . GLU A 1 213 ? -9.691 -13.512 -2.571 1.00 78.75 213 GLU A O 1
ATOM 1587 N N . GLY A 1 214 ? -8.481 -12.391 -1.059 1.00 73.50 214 GLY A N 1
ATOM 1588 C CA . GLY A 1 214 ? -8.095 -11.282 -1.940 1.00 73.50 214 GLY A CA 1
ATOM 1589 C C . GLY A 1 214 ? -6.965 -11.586 -2.935 1.00 73.50 214 GLY A C 1
ATOM 1590 O O . GLY A 1 214 ? -6.535 -10.675 -3.633 1.00 73.50 214 GLY A O 1
ATOM 1591 N N . GLY A 1 215 ? -6.457 -12.823 -2.989 1.00 81.56 215 GLY A N 1
ATOM 1592 C CA . GLY A 1 215 ? -5.366 -13.235 -3.886 1.00 81.56 215 GLY A CA 1
ATOM 1593 C C . GLY A 1 215 ? -3.963 -13.140 -3.274 1.00 81.56 215 GLY A C 1
ATOM 1594 O O . GLY A 1 215 ? -3.048 -13.812 -3.744 1.00 81.56 215 GLY A O 1
ATOM 1595 N N . GLY A 1 216 ? -3.802 -12.376 -2.193 1.00 86.69 216 GLY A N 1
ATOM 1596 C CA . GLY A 1 216 ? -2.579 -12.315 -1.395 1.00 86.69 216 GLY A CA 1
ATOM 1597 C C . GLY A 1 216 ? -2.376 -13.502 -0.456 1.00 86.69 216 GLY A C 1
ATOM 1598 O O . GLY A 1 216 ? -3.232 -14.375 -0.325 1.00 86.69 216 GLY A O 1
ATOM 1599 N N . LYS A 1 217 ? -1.249 -13.495 0.253 1.00 91.38 217 LYS A N 1
ATOM 1600 C CA . LYS A 1 217 ? -0.913 -14.464 1.299 1.00 91.38 217 LYS A CA 1
ATOM 1601 C C . LYS A 1 217 ? -0.629 -13.751 2.621 1.00 91.38 217 LYS A C 1
ATOM 1603 O O . LYS A 1 217 ? -0.063 -12.664 2.620 1.00 91.38 217 LYS A O 1
ATOM 1608 N N . GLU A 1 218 ? -0.991 -14.356 3.748 1.00 91.38 218 GLU A N 1
ATOM 1609 C CA . GLU A 1 218 ? -0.738 -13.821 5.092 1.00 91.38 218 GLU A CA 1
ATOM 1610 C C . GLU A 1 218 ? 0.176 -14.736 5.905 1.00 91.38 218 GLU A C 1
ATOM 1612 O O . GLU A 1 218 ? -0.012 -15.950 5.936 1.00 91.38 218 GLU A O 1
ATOM 1617 N N . VAL A 1 219 ? 1.120 -14.146 6.636 1.00 90.31 219 VAL A N 1
ATOM 1618 C CA . VAL A 1 219 ? 1.851 -14.813 7.719 1.00 90.31 219 VAL A CA 1
ATOM 1619 C C . VAL A 1 219 ? 1.558 -14.067 9.010 1.00 90.31 219 VAL A C 1
ATOM 1621 O O . VAL A 1 219 ? 2.012 -12.938 9.183 1.00 90.31 219 VAL A O 1
ATOM 1624 N N . ARG A 1 220 ? 0.825 -14.677 9.943 1.00 87.44 220 ARG A N 1
ATOM 1625 C CA . ARG A 1 220 ? 0.603 -14.075 11.265 1.00 87.44 220 ARG A CA 1
ATOM 1626 C C . ARG A 1 220 ? 1.850 -14.219 12.134 1.00 87.44 220 ARG A C 1
ATOM 1628 O O . ARG A 1 220 ? 2.344 -15.325 12.341 1.00 87.44 220 ARG A O 1
ATOM 1635 N N . LEU A 1 221 ? 2.343 -13.088 12.630 1.00 82.62 221 LEU A N 1
ATOM 1636 C CA . LEU A 1 221 ? 3.505 -12.985 13.516 1.00 82.62 221 LEU A CA 1
ATOM 1637 C C . LEU A 1 221 ? 3.069 -13.008 14.986 1.00 82.62 221 LEU A C 1
ATOM 1639 O O . LEU A 1 221 ? 3.687 -13.686 15.808 1.00 82.62 221 LEU A O 1
ATOM 1643 N N . SER A 1 222 ? 1.939 -12.369 15.300 1.00 63.12 222 SER A N 1
ATOM 1644 C CA . SER A 1 222 ? 1.241 -12.554 16.574 1.00 63.12 222 SER A CA 1
ATOM 1645 C C . SER A 1 222 ? 0.528 -13.906 16.577 1.00 63.12 222 SER A C 1
ATOM 1647 O O . SER A 1 222 ? -0.441 -14.095 15.844 1.00 63.12 222 SER A O 1
ATOM 1649 N N . GLY A 1 223 ? 0.986 -14.845 17.411 1.00 48.00 223 GLY A N 1
ATOM 1650 C CA . GLY A 1 223 ? 0.269 -16.105 17.654 1.00 48.00 223 GLY A CA 1
ATOM 1651 C C . GLY A 1 223 ? 1.023 -17.396 17.340 1.00 48.00 223 GLY A C 1
ATOM 1652 O O . GLY A 1 223 ? 0.390 -18.438 17.204 1.00 48.00 223 GLY A O 1
ATOM 1653 N N . ASN A 1 224 ? 2.357 -17.382 17.293 1.00 41.12 224 ASN A N 1
ATOM 1654 C CA . ASN A 1 224 ? 3.130 -18.624 17.259 1.00 41.12 224 ASN A CA 1
ATOM 1655 C C . ASN A 1 224 ? 3.237 -19.265 18.661 1.00 41.12 224 ASN A C 1
ATOM 1657 O O . ASN A 1 224 ? 4.329 -19.453 19.193 1.00 41.12 224 ASN A O 1
ATOM 1661 N N . ALA A 1 225 ? 2.096 -19.617 19.265 1.00 36.91 225 ALA A N 1
ATOM 1662 C CA . ALA A 1 225 ? 2.070 -20.777 20.146 1.00 36.91 225 ALA A CA 1
ATOM 1663 C C . ALA A 1 225 ? 2.296 -21.992 19.242 1.00 36.91 225 ALA A C 1
ATOM 1665 O O . ALA A 1 225 ? 1.595 -22.178 18.250 1.00 36.91 225 ALA A O 1
ATOM 1666 N N . ALA A 1 226 ? 3.345 -22.747 19.543 1.00 36.88 226 ALA A N 1
ATOM 1667 C CA . ALA A 1 226 ? 3.809 -23.893 18.786 1.00 36.88 226 ALA A CA 1
ATOM 1668 C C . ALA A 1 226 ? 2.665 -24.750 18.215 1.00 36.88 226 ALA A C 1
ATOM 1670 O O . ALA A 1 226 ? 1.915 -25.377 18.962 1.00 36.88 226 ALA A O 1
ATOM 1671 N N . ALA A 1 227 ? 2.612 -24.879 16.888 1.00 36.53 227 ALA A N 1
ATOM 1672 C CA . ALA A 1 227 ? 2.111 -26.103 16.281 1.00 36.53 227 ALA A CA 1
ATOM 1673 C C . ALA A 1 227 ? 3.110 -27.217 16.638 1.00 36.53 227 ALA A C 1
ATOM 1675 O O . ALA A 1 227 ? 4.057 -27.500 15.908 1.00 36.53 227 ALA A O 1
ATOM 1676 N N . ASN A 1 228 ? 2.955 -27.769 17.840 1.00 37.16 228 ASN A N 1
ATOM 1677 C CA . ASN A 1 228 ? 3.638 -28.969 18.288 1.00 37.16 228 ASN A CA 1
ATOM 1678 C C . ASN A 1 228 ? 3.037 -30.155 17.507 1.00 37.16 228 ASN A C 1
ATOM 1680 O O . ASN A 1 228 ? 1.830 -30.371 17.616 1.00 37.16 228 ASN A O 1
ATOM 1684 N N . PRO A 1 229 ? 3.807 -30.923 16.715 1.00 42.25 229 PRO A N 1
ATOM 1685 C CA . PRO A 1 229 ? 3.239 -31.982 15.883 1.00 42.25 229 PRO A CA 1
ATOM 1686 C C . PRO A 1 229 ? 2.897 -33.261 16.663 1.00 42.25 229 PRO A C 1
ATOM 1688 O O . PRO A 1 229 ? 2.451 -34.224 16.054 1.00 42.25 229 PRO A O 1
ATOM 1691 N N . ASN A 1 230 ? 3.060 -33.295 17.990 1.00 44.12 230 ASN A N 1
ATOM 1692 C CA . ASN A 1 230 ? 2.704 -34.448 18.815 1.00 44.12 230 ASN A CA 1
ATOM 1693 C C . ASN A 1 230 ? 1.955 -34.009 20.078 1.00 44.12 230 ASN A C 1
ATOM 1695 O O . ASN A 1 230 ? 2.551 -33.478 21.015 1.00 44.12 230 ASN A O 1
ATOM 1699 N N . GLY A 1 231 ? 0.646 -34.257 20.109 1.00 32.19 231 GLY A N 1
ATOM 1700 C CA . GLY A 1 231 ? -0.198 -33.948 21.259 1.00 32.19 231 GLY A CA 1
ATOM 1701 C C . GLY A 1 231 ? -1.654 -34.340 21.044 1.00 32.19 231 GLY A C 1
ATOM 1702 O O . GLY A 1 231 ? -2.522 -33.488 20.909 1.00 32.19 231 GLY A O 1
ATOM 1703 N N . SER A 1 232 ? -1.921 -35.640 20.994 1.00 42.03 232 SER A N 1
ATOM 1704 C CA . SER A 1 232 ? -3.253 -36.218 21.171 1.00 42.03 232 SER A CA 1
ATOM 1705 C C . SER A 1 232 ? -3.863 -35.796 22.517 1.00 42.03 232 SER A C 1
ATOM 1707 O O . SER A 1 232 ? -3.248 -36.008 23.560 1.00 42.03 232 SER A O 1
ATOM 1709 N N . GLY A 1 233 ? -5.086 -35.257 22.501 1.00 30.95 233 GLY A N 1
ATOM 1710 C CA . GLY A 1 233 ? -5.850 -34.945 23.712 1.00 30.95 233 GLY A CA 1
ATOM 1711 C C . GLY A 1 233 ? -7.166 -34.224 23.422 1.00 30.95 233 GLY A C 1
ATOM 1712 O O . GLY A 1 233 ? -7.185 -33.026 23.173 1.00 30.95 233 GLY A O 1
ATOM 1713 N N . ALA A 1 234 ? -8.265 -34.972 23.447 1.00 37.69 234 ALA A N 1
ATOM 1714 C CA . ALA A 1 234 ? -9.633 -34.475 23.365 1.00 37.69 234 ALA A CA 1
ATOM 1715 C C . ALA A 1 234 ? -9.993 -33.527 24.529 1.00 37.69 234 ALA A C 1
ATOM 1717 O O . ALA A 1 234 ? -9.484 -33.696 25.631 1.00 37.69 234 ALA A O 1
ATOM 1718 N N . THR A 1 235 ? -10.951 -32.616 24.330 1.00 33.78 235 THR A N 1
ATOM 1719 C CA . THR A 1 235 ? -12.232 -32.625 25.067 1.00 33.78 235 THR A CA 1
ATOM 1720 C C . THR A 1 235 ? -13.227 -31.601 24.515 1.00 33.78 235 THR A C 1
ATOM 1722 O O . THR A 1 235 ? -12.886 -30.517 24.054 1.00 33.78 235 THR A O 1
ATOM 1725 N N . SER A 1 236 ? -14.478 -32.049 24.542 1.00 36.06 236 SER A N 1
ATOM 1726 C CA . SER A 1 236 ? -15.729 -31.397 24.170 1.00 36.06 236 SER A CA 1
ATOM 1727 C C . SER A 1 236 ? -16.090 -30.238 25.112 1.00 36.06 236 SER A C 1
ATOM 1729 O O . SER A 1 236 ? -15.769 -30.298 26.296 1.00 36.06 236 SER A O 1
ATOM 1731 N N . GLY A 1 237 ? -16.807 -29.222 24.613 1.00 30.47 237 GLY A N 1
ATOM 1732 C CA . GLY A 1 237 ? -17.197 -28.044 25.401 1.00 30.47 237 GLY A CA 1
ATOM 1733 C C . GLY A 1 237 ? -18.272 -27.153 24.765 1.00 30.47 237 GLY A C 1
ATOM 1734 O O . GLY A 1 237 ? -18.041 -25.973 24.562 1.00 30.47 237 GLY A O 1
ATOM 1735 N N . VAL A 1 238 ? -19.406 -27.767 24.416 1.00 34.06 238 VAL A N 1
ATOM 1736 C CA . VAL A 1 238 ? -20.802 -27.270 24.459 1.00 34.06 238 VAL A CA 1
ATOM 1737 C C . VAL A 1 238 ? -21.092 -25.795 24.104 1.00 34.06 238 VAL A C 1
ATOM 1739 O O . VAL A 1 238 ? -20.819 -24.869 24.863 1.00 34.06 238 VAL A O 1
ATOM 1742 N N . VAL A 1 239 ? -21.812 -25.614 22.993 1.00 35.25 239 VAL A N 1
ATOM 1743 C CA . VAL A 1 239 ? -22.557 -24.396 22.646 1.00 35.25 239 VAL A CA 1
ATOM 1744 C C . VAL A 1 239 ? -23.820 -24.268 23.507 1.00 35.25 239 VAL A C 1
ATOM 1746 O O . VAL A 1 239 ? -24.663 -25.163 23.538 1.00 35.25 239 VAL A O 1
ATOM 1749 N N . SER A 1 240 ? -23.959 -23.137 24.196 1.00 30.59 240 SER A N 1
ATOM 1750 C CA . SER A 1 240 ? -25.186 -22.730 24.883 1.00 30.59 240 SER A CA 1
ATOM 1751 C C . SER A 1 240 ? -26.280 -22.410 23.864 1.00 30.59 240 SER A C 1
ATOM 1753 O O . SER A 1 240 ? -26.127 -21.496 23.056 1.00 30.59 240 SER A O 1
ATOM 1755 N N . ALA A 1 241 ? -27.400 -23.129 23.932 1.00 35.12 241 ALA A N 1
ATOM 1756 C CA . ALA A 1 241 ? -28.631 -22.795 23.227 1.00 35.12 241 ALA A CA 1
ATOM 1757 C C . ALA A 1 241 ? -29.739 -22.472 24.243 1.00 35.12 241 ALA A C 1
ATOM 1759 O O . ALA A 1 241 ? -30.049 -23.272 25.120 1.00 35.12 241 ALA A O 1
ATOM 1760 N N . ALA A 1 242 ? -30.254 -21.251 24.098 1.00 32.47 242 ALA A N 1
ATOM 1761 C CA . ALA A 1 242 ? -31.532 -20.677 24.518 1.00 32.47 242 ALA A CA 1
ATOM 1762 C C . ALA A 1 242 ? -32.469 -21.480 25.450 1.00 32.47 242 ALA A C 1
ATOM 1764 O O . ALA A 1 242 ? -33.001 -22.530 25.096 1.00 32.47 242 ALA A O 1
ATOM 1765 N N . SER A 1 243 ? -32.806 -20.851 26.580 1.00 33.47 243 SER A N 1
ATOM 1766 C CA . SER A 1 243 ? -34.017 -21.120 27.363 1.00 33.47 243 SER A CA 1
ATOM 1767 C C . SER A 1 243 ? -35.287 -20.727 26.598 1.00 33.47 243 SER A C 1
ATOM 1769 O O . SER A 1 243 ? -35.331 -19.657 25.988 1.00 33.47 243 SER A O 1
ATOM 1771 N N . PRO A 1 244 ? -36.369 -21.496 26.776 1.00 40.41 244 PRO A N 1
ATOM 1772 C CA . PRO A 1 244 ? -37.679 -20.911 27.030 1.00 40.41 244 PRO A CA 1
ATOM 1773 C C . PRO A 1 244 ? -38.275 -21.466 28.329 1.00 40.41 244 PRO A C 1
ATOM 1775 O O . PRO A 1 244 ? -38.442 -22.674 28.501 1.00 40.41 244 PRO A O 1
ATOM 1778 N N . GLN A 1 245 ? -38.613 -20.564 29.249 1.00 37.12 245 GLN A N 1
ATOM 1779 C CA . GLN A 1 245 ? -39.621 -20.844 30.265 1.00 37.12 245 GLN A CA 1
ATOM 1780 C C . GLN A 1 245 ? -40.993 -20.778 29.590 1.00 37.12 245 GLN A C 1
ATOM 1782 O O . GLN A 1 245 ? -41.250 -19.791 28.912 1.00 37.12 245 GLN A O 1
ATOM 1787 N N . ASP A 1 246 ? -41.845 -21.796 29.754 1.00 32.50 246 ASP A N 1
ATOM 1788 C CA . ASP A 1 246 ? -43.152 -21.598 30.396 1.00 32.50 246 ASP A CA 1
ATOM 1789 C C . ASP A 1 246 ? -44.002 -22.878 30.532 1.00 32.50 246 ASP A C 1
ATOM 1791 O O . ASP A 1 246 ? -44.151 -23.673 29.608 1.00 32.50 246 ASP A O 1
ATOM 1795 N N . THR A 1 247 ? -44.680 -22.936 31.681 1.00 42.88 247 THR A N 1
ATOM 1796 C CA . THR A 1 247 ? -45.898 -23.696 32.040 1.00 42.88 247 THR A CA 1
ATOM 1797 C C . THR A 1 247 ? -45.805 -25.178 32.472 1.00 42.88 247 THR A C 1
ATOM 1799 O O . THR A 1 247 ? -45.490 -26.059 31.673 1.00 42.88 247 THR A O 1
ATOM 1802 N N . PRO A 1 248 ? -46.237 -25.507 33.713 1.00 47.03 248 PRO A N 1
ATOM 1803 C CA . PRO A 1 248 ? -46.478 -26.874 34.162 1.00 47.03 248 PRO A CA 1
ATOM 1804 C C . PRO A 1 248 ? -47.938 -27.282 33.908 1.00 47.03 248 PRO A C 1
ATOM 1806 O O . PRO A 1 248 ? -48.862 -26.615 34.372 1.00 47.03 248 PRO A O 1
ATOM 1809 N N . LEU A 1 249 ? -48.176 -28.421 33.248 1.00 40.56 249 LEU A N 1
ATOM 1810 C CA . LEU A 1 249 ? -49.503 -29.047 33.222 1.00 40.56 249 LEU A CA 1
ATOM 1811 C C . LEU A 1 249 ? -49.439 -30.562 33.447 1.00 40.56 249 LEU A C 1
ATOM 1813 O O . LEU A 1 249 ? -49.058 -31.364 32.603 1.00 40.56 249 LEU A O 1
ATOM 1817 N N . ARG A 1 250 ? -49.872 -30.903 34.656 1.00 45.31 250 ARG A N 1
ATOM 1818 C CA . ARG A 1 250 ? -50.255 -32.201 35.209 1.00 45.31 250 ARG A CA 1
ATOM 1819 C C . ARG A 1 250 ? -51.455 -32.796 34.447 1.00 45.31 250 ARG A C 1
ATOM 1821 O O . ARG A 1 250 ? -52.486 -32.134 34.390 1.00 45.31 250 ARG A O 1
ATOM 1828 N N . LYS A 1 251 ? -51.348 -34.042 33.956 1.00 39.88 251 LYS A N 1
ATOM 1829 C CA . LYS A 1 251 ? -52.424 -35.044 33.684 1.00 39.88 251 LYS A CA 1
ATOM 1830 C C . LYS A 1 251 ? -51.736 -36.367 33.267 1.00 39.88 251 LYS A C 1
ATOM 1832 O O . LYS A 1 251 ? -50.937 -36.337 32.348 1.00 39.88 251 LYS A O 1
ATOM 1837 N N . LEU A 1 252 ? -51.743 -37.417 34.098 1.00 41.91 252 LEU A N 1
ATOM 1838 C CA . LEU A 1 252 ? -52.721 -38.527 34.211 1.00 41.91 252 LEU A CA 1
ATOM 1839 C C . LEU A 1 252 ? -52.638 -39.593 33.091 1.00 41.91 252 LEU A C 1
ATOM 1841 O O . LEU A 1 252 ? -52.746 -39.243 31.923 1.00 41.91 252 LEU A O 1
ATOM 1845 N N . ALA A 1 253 ? -52.605 -40.864 33.538 1.00 43.53 253 ALA A N 1
ATOM 1846 C CA . ALA A 1 253 ? -52.695 -42.158 32.826 1.00 43.53 253 ALA A CA 1
ATOM 1847 C C . ALA A 1 253 ? -51.428 -42.598 32.055 1.00 43.53 253 ALA A C 1
ATOM 1849 O O . ALA A 1 253 ? -50.837 -41.791 31.350 1.00 43.53 253 ALA A O 1
ATOM 1850 N N . ASN A 1 254 ? -50.928 -43.836 32.140 1.00 42.69 254 ASN A N 1
ATOM 1851 C CA . ASN A 1 254 ? -51.415 -45.118 32.674 1.00 42.69 254 ASN A CA 1
ATOM 1852 C C . ASN A 1 254 ? -50.241 -45.881 33.309 1.00 42.69 254 ASN A C 1
ATOM 1854 O O . ASN A 1 254 ? -49.116 -45.728 32.782 1.00 42.69 254 ASN A O 1
#

Nearest PDB structures (foldseek):
  3zhn-assembly1_A  TM=7.963E-01  e=5.152E-09  Pseudomonas aeruginosa PAO1
  4a1r-assembly6_C  TM=7.400E-01  e=2.764E-06  Serratia marcescens
  4a1r-assembly5_B  TM=7.173E-01  e=1.962E-06  Serratia marcescens
  4a1r-assembly5_A  TM=6.603E-01  e=2.199E-06  Serratia marcescens
  6hs7-assembly1_F  TM=7.081E-01  e=3.415E-05  Escherichia coli

Mean predicted aligned error: 15.07 Å

Secondary structure (DSSP, 8-state):
--SSSSSTTHHHHHHHHHHHHHHHHHHHHHHSS----PPPS-TTTT-----EEEEEEEEEEE-TTTT-BTTB---EEEEEEEES-HHHHHHHHH-HHHHHHHHHH----TTEEEEEEEEE-TT-EEEEEEEEPTT--EEEEEEE-SS--GGGTEEEEEPPEEEEEE-SSS-EEEEEEPPEEEEEEE-SSSEEEEEEPSSPPPHHHHTTPEEPTTS-EEEESTT-----S-------------------------

Foldseek 3Di:
DPDPPPPPPVPVVVVVVVVVVVVVVVVVVVVPPPPPPDPPPDPCPQEFQAKFFQQEKEFEFAALLFLPDPNDHDKKKKKKWFALDPVQVVVCLVDPVSVVCCSVPVDDPPRTQDMFIDIGGHRFTKMKTAIHGGSGFKMKMFIHRPPDPSVFGIDMDGFDWDWDWDDDPDTDTHIYGGGWYWYWYGYNGGTPDTDTDPDDDDPVQVVQWDADPRRITMRTPPDCPDPPVDDDDDDDDDDDDDDDDDDDDDDDDD

pLDDT: mean 76.73, std 21.58, range [30.47, 97.44]

Radius of gyration: 35.92 Å; Cα contacts (8 Å, |Δi|>4): 412; chains: 1; bounding box: 128×83×100 Å

Solvent-accessible surface area (backbone atoms only — not comparable to full-atom values): 15277 Å² total; per-residue (Å²): 144,88,79,86,78,77,71,74,68,68,64,61,62,58,57,54,58,56,55,54,53,56,52,56,53,51,57,57,59,66,66,71,72,75,82,71,79,74,76,72,97,49,97,60,74,84,45,67,50,61,61,38,76,74,26,34,35,36,42,38,39,30,30,66,49,11,38,46,53,96,90,40,58,33,68,32,46,37,37,41,39,29,13,58,46,65,61,59,51,54,56,39,66,72,32,66,66,62,44,50,47,29,68,73,69,71,53,77,64,87,75,42,72,44,74,38,59,46,81,44,51,50,53,38,32,30,39,42,35,25,62,37,52,54,48,47,44,20,39,32,38,36,48,56,45,88,74,81,53,63,87,46,30,55,51,75,45,70,55,41,74,40,75,48,75,46,67,95,87,64,74,45,79,44,56,36,75,40,68,35,29,32,46,33,33,36,34,36,84,38,59,73,42,78,43,81,46,89,71,78,80,57,71,72,59,63,73,62,43,41,81,42,96,54,76,32,27,38,29,70,64,64,73,77,69,76,88,65,95,76,77,91,77,88,84,88,83,81,84,89,74,83,89,80,89,81,86,89,81,92,79,86,90,132

InterPro domains:
  IPR017734 Type VI secretion system, lipoprotein SciN [PF12790] (56-160)
  IPR038706 Type VI secretion protein SciN-like superfamily [G3DSA:2.60.40.4150] (51-196)